Protein AF-X1S9X2-F1 (afdb_monomer)

Sequence (193 aa):
LSKYQNIPKDLYNYIENAFKKDAQEHLLPVIAIEKKRKIVLEKIDNLFKEASSITKLSPVDIIKALDFRSKDTSLGRIDAVFAELRTIIFLSNLNLYNIIPLQAEKDEKSADFIATGSSDQYVIEVFCRISQFPPQTVEELKKDLETNKILIKPLTYEDDLFRDYINISKTKKTQLDNTAKKYGCNKKIMVMV

Structure (mmCIF, N/CA/C/O backbone):
data_AF-X1S9X2-F1
#
_entry.id   AF-X1S9X2-F1
#
loop_
_atom_site.group_PDB
_atom_site.id
_atom_site.type_symbol
_atom_site.label_atom_id
_atom_site.label_alt_id
_atom_site.label_comp_id
_atom_site.label_asym_id
_atom_site.label_entity_id
_atom_site.label_seq_id
_atom_site.pdbx_PDB_ins_code
_atom_site.Cartn_x
_atom_site.Cartn_y
_atom_site.Cartn_z
_atom_site.occupancy
_atom_site.B_iso_or_equiv
_atom_site.auth_seq_id
_atom_site.auth_comp_id
_atom_site.auth_asym_id
_atom_site.auth_atom_id
_atom_site.pdbx_PDB_model_num
ATOM 1 N N . LEU A 1 1 ? 1.611 10.249 -22.814 1.00 56.22 1 LEU A N 1
ATOM 2 C CA . LEU A 1 1 ? 0.668 10.100 -21.679 1.00 56.22 1 LEU A CA 1
ATOM 3 C C . LEU A 1 1 ? -0.765 9.741 -22.099 1.00 56.22 1 LEU A C 1
ATOM 5 O O . LEU A 1 1 ? -1.469 9.208 -21.261 1.00 56.22 1 LEU A O 1
ATOM 9 N N . SER A 1 2 ? -1.207 9.926 -23.358 1.00 61.62 2 SER A N 1
ATOM 10 C CA . SER A 1 2 ? -2.609 9.635 -23.747 1.00 61.62 2 SER A CA 1
ATOM 11 C C . SER A 1 2 ? -3.064 8.177 -23.559 1.00 61.62 2 SER A C 1
ATOM 13 O O . SER A 1 2 ? -4.264 7.937 -23.453 1.00 61.62 2 SER A O 1
ATOM 15 N N . LYS A 1 3 ? -2.127 7.216 -23.498 1.00 81.44 3 LYS A N 1
ATOM 16 C CA . LYS A 1 3 ? -2.417 5.779 -23.365 1.00 81.44 3 LYS A CA 1
ATOM 17 C C . LYS A 1 3 ? -2.541 5.273 -21.913 1.00 81.44 3 LYS A C 1
ATOM 19 O O . LYS A 1 3 ? -3.231 4.287 -21.698 1.00 81.44 3 LYS A O 1
ATOM 24 N N . TYR A 1 4 ? -1.899 5.923 -20.940 1.00 88.25 4 TYR A N 1
ATOM 25 C CA . TYR A 1 4 ? -1.891 5.496 -19.530 1.00 88.25 4 TYR A CA 1
ATOM 26 C C . TYR A 1 4 ? -2.487 6.612 -18.673 1.00 88.25 4 TYR A C 1
ATOM 28 O O . TYR A 1 4 ? -1.766 7.447 -18.127 1.00 88.25 4 TYR A O 1
ATOM 36 N N . GLN A 1 5 ? -3.815 6.700 -18.689 1.00 91.75 5 GLN A N 1
ATOM 37 C CA . GLN A 1 5 ? -4.560 7.836 -18.141 1.00 91.75 5 GLN A CA 1
ATOM 38 C C . GLN A 1 5 ? -4.647 7.807 -16.614 1.00 91.75 5 GLN A C 1
ATOM 40 O O . GLN A 1 5 ? -4.850 8.852 -16.001 1.00 91.75 5 GLN A O 1
ATOM 45 N N . ASN A 1 6 ? -4.477 6.631 -16.008 1.00 95.62 6 ASN A N 1
ATOM 46 C CA . ASN A 1 6 ? -4.589 6.450 -14.569 1.00 95.62 6 ASN A CA 1
ATOM 47 C C . ASN A 1 6 ? -3.241 6.595 -13.864 1.00 95.62 6 ASN A C 1
ATOM 49 O O . ASN A 1 6 ? -3.220 6.727 -12.649 1.00 95.62 6 ASN A O 1
ATOM 53 N N . ILE A 1 7 ? -2.115 6.600 -14.584 1.00 94.38 7 ILE A N 1
ATOM 54 C CA . ILE A 1 7 ? -0.804 6.832 -13.968 1.00 94.38 7 ILE A CA 1
ATOM 55 C C . ILE A 1 7 ? -0.638 8.332 -13.693 1.00 94.38 7 ILE A C 1
ATOM 57 O O . ILE A 1 7 ? -0.597 9.123 -14.643 1.00 94.38 7 ILE A O 1
ATOM 61 N N . PRO A 1 8 ? -0.477 8.759 -12.428 1.00 94.06 8 PRO A N 1
ATOM 62 C CA . PRO A 1 8 ? -0.264 10.165 -12.122 1.00 94.06 8 PRO A CA 1
ATOM 63 C C . PRO A 1 8 ? 1.006 10.693 -12.784 1.00 94.06 8 PRO A C 1
ATOM 65 O O . PRO A 1 8 ? 2.060 10.052 -12.753 1.00 94.06 8 PRO A O 1
ATOM 68 N N . LYS A 1 9 ? 0.920 11.902 -13.349 1.00 90.81 9 LYS A N 1
ATOM 69 C CA . LYS A 1 9 ? 2.026 12.532 -14.084 1.00 90.81 9 LYS A CA 1
ATOM 70 C C . LYS A 1 9 ? 3.306 12.620 -13.249 1.00 90.81 9 LYS A C 1
ATOM 72 O O . LYS A 1 9 ? 4.387 12.400 -13.786 1.00 90.81 9 LYS A O 1
ATOM 77 N N . ASP A 1 10 ? 3.185 12.906 -11.956 1.00 89.88 10 ASP A N 1
ATOM 78 C CA . ASP A 1 10 ? 4.338 13.040 -11.063 1.00 89.88 10 ASP A CA 1
ATOM 79 C C . ASP A 1 10 ? 5.064 11.711 -10.849 1.00 89.88 10 ASP A C 1
ATOM 81 O O . ASP A 1 10 ? 6.292 11.677 -10.919 1.00 89.88 10 ASP A O 1
ATOM 85 N N . LEU A 1 11 ? 4.326 10.610 -10.676 1.00 89.94 11 LEU A N 1
ATOM 86 C CA . LEU A 1 11 ? 4.909 9.271 -10.586 1.00 89.94 11 LEU A CA 1
ATOM 87 C C . LEU A 1 11 ? 5.514 8.839 -11.926 1.00 89.94 11 LEU A C 1
ATOM 89 O O . LEU A 1 11 ? 6.620 8.308 -11.961 1.00 89.94 11 LEU A O 1
ATOM 93 N N . TYR A 1 12 ? 4.831 9.112 -13.040 1.00 89.31 12 TYR A N 1
ATOM 94 C CA . TYR A 1 12 ? 5.368 8.818 -14.368 1.00 89.31 12 TYR A CA 1
ATOM 95 C C . TYR A 1 12 ? 6.697 9.549 -14.600 1.00 89.31 12 TYR A C 1
ATOM 97 O O . TYR A 1 12 ? 7.700 8.933 -14.947 1.00 89.31 12 TYR A O 1
ATOM 105 N N . ASN A 1 13 ? 6.732 10.858 -14.336 1.00 87.56 13 ASN A N 1
ATOM 106 C CA . ASN A 1 13 ? 7.946 11.663 -14.444 1.00 87.56 13 ASN A CA 1
ATOM 107 C C . ASN A 1 13 ? 9.044 11.173 -13.499 1.00 87.56 13 ASN A C 1
ATOM 109 O O . ASN A 1 13 ? 10.219 11.230 -13.855 1.00 87.56 13 ASN A O 1
ATOM 113 N N . TYR A 1 14 ? 8.680 10.714 -12.302 1.00 85.75 14 TYR A N 1
ATOM 114 C CA . TYR A 1 14 ? 9.627 10.116 -11.375 1.00 85.75 14 TYR A CA 1
ATOM 115 C C . TYR A 1 14 ? 10.277 8.874 -11.978 1.00 85.75 14 TYR A C 1
ATOM 117 O O . TYR A 1 14 ? 11.497 8.829 -12.061 1.00 85.75 14 TYR A O 1
ATOM 125 N N . ILE A 1 15 ? 9.481 7.925 -12.478 1.00 82.06 15 ILE A N 1
ATOM 126 C CA . ILE A 1 15 ? 9.970 6.697 -13.119 1.00 82.06 15 ILE A CA 1
ATOM 127 C C . ILE A 1 15 ? 10.893 7.032 -14.302 1.00 82.06 15 ILE A C 1
ATOM 129 O O . ILE A 1 15 ? 11.984 6.478 -14.397 1.00 82.06 15 ILE A O 1
ATOM 133 N N . GLU A 1 16 ? 10.518 7.985 -15.165 1.00 79.50 16 GLU A N 1
ATOM 134 C CA . GLU A 1 16 ? 11.366 8.429 -16.288 1.00 79.50 16 GLU A CA 1
ATOM 135 C C . GLU A 1 16 ? 12.698 9.038 -15.830 1.00 79.50 16 GLU A C 1
ATOM 137 O O . GLU A 1 16 ? 13.735 8.843 -16.464 1.00 79.50 16 GLU A O 1
ATOM 142 N N . ASN A 1 17 ? 12.674 9.820 -14.749 1.00 77.06 17 ASN A N 1
ATOM 143 C CA . ASN A 1 17 ? 13.852 10.520 -14.248 1.00 77.06 17 ASN A CA 1
ATOM 144 C C . ASN A 1 17 ? 14.731 9.641 -13.359 1.00 77.06 17 ASN A C 1
ATOM 146 O O . ASN A 1 17 ? 15.930 9.895 -13.277 1.00 77.06 17 ASN A O 1
ATOM 150 N N . ALA A 1 18 ? 14.171 8.623 -12.713 1.00 69.31 18 ALA A N 1
ATOM 151 C CA . ALA A 1 18 ? 14.906 7.700 -11.863 1.00 69.31 18 ALA A CA 1
ATOM 152 C C . ALA A 1 18 ? 15.958 6.919 -12.673 1.00 69.31 18 ALA A C 1
ATOM 154 O O . ALA A 1 18 ? 17.074 6.731 -12.197 1.00 69.31 18 ALA A O 1
ATOM 155 N N . PHE A 1 19 ? 15.681 6.634 -13.954 1.00 64.50 19 PHE A N 1
ATOM 156 C CA . PHE A 1 19 ? 16.675 6.125 -14.913 1.00 64.50 19 PHE A CA 1
ATOM 157 C C . PHE A 1 19 ? 17.896 7.024 -15.103 1.00 64.50 19 PHE A C 1
ATOM 159 O O . PHE A 1 19 ? 18.978 6.537 -15.410 1.00 64.50 19 PHE A O 1
ATOM 166 N N . LYS A 1 20 ? 17.729 8.340 -14.958 1.00 63.47 20 LYS A N 1
ATOM 167 C CA . LYS A 1 20 ? 18.797 9.327 -15.176 1.00 63.47 20 LYS A CA 1
ATOM 168 C C . LYS A 1 20 ? 19.606 9.613 -13.912 1.00 63.47 20 LYS A C 1
ATOM 170 O O . LYS A 1 20 ? 20.600 10.324 -13.992 1.00 63.47 20 LYS A O 1
ATOM 175 N N . LYS A 1 21 ? 19.149 9.127 -12.755 1.00 61.44 21 LYS A N 1
ATOM 176 C CA . LYS A 1 21 ? 19.677 9.477 -11.429 1.00 61.44 21 LYS A CA 1
ATOM 177 C C . LYS A 1 21 ? 20.368 8.318 -10.706 1.00 61.44 21 LYS A C 1
ATOM 179 O O . LYS A 1 21 ? 20.698 8.488 -9.541 1.00 61.44 21 LYS A O 1
ATOM 184 N N . ASP A 1 22 ? 20.561 7.179 -11.373 1.00 57.94 22 ASP A N 1
ATOM 185 C CA . ASP A 1 22 ? 21.141 5.963 -10.777 1.00 57.94 22 ASP A CA 1
ATOM 186 C C . ASP A 1 22 ? 20.416 5.521 -9.487 1.00 57.94 22 ASP A C 1
ATOM 188 O O . ASP A 1 22 ? 21.016 5.114 -8.494 1.00 57.94 22 ASP A O 1
ATOM 192 N N . ALA A 1 23 ? 19.086 5.669 -9.473 1.00 63.12 23 ALA A N 1
ATOM 193 C CA . ALA A 1 23 ? 18.271 5.269 -8.334 1.00 63.12 23 ALA A CA 1
ATOM 194 C C . ALA A 1 23 ? 18.285 3.737 -8.178 1.00 63.12 23 ALA A C 1
ATOM 196 O O . ALA A 1 23 ? 18.063 3.006 -9.143 1.00 63.12 23 ALA A O 1
ATOM 197 N N . GLN A 1 24 ? 18.489 3.248 -6.953 1.00 64.31 24 GLN A N 1
ATOM 198 C CA . GLN A 1 24 ? 18.575 1.815 -6.630 1.00 64.31 24 GLN A CA 1
ATOM 199 C C . GLN A 1 24 ? 17.192 1.155 -6.451 1.00 64.31 24 GLN A C 1
ATOM 201 O O . GLN A 1 24 ? 16.954 0.406 -5.510 1.00 64.31 24 GLN A O 1
ATOM 206 N N . GLU A 1 25 ? 16.246 1.446 -7.340 1.00 69.88 25 GLU A N 1
ATOM 207 C CA . GLU A 1 25 ? 14.894 0.872 -7.295 1.00 69.88 25 GLU A CA 1
ATOM 208 C C . GLU A 1 25 ? 14.846 -0.446 -8.083 1.00 69.88 25 GLU A C 1
ATOM 210 O O . GLU A 1 25 ? 15.226 -0.495 -9.260 1.00 69.88 25 GLU A O 1
ATOM 215 N N . HIS A 1 26 ? 14.313 -1.515 -7.487 1.00 68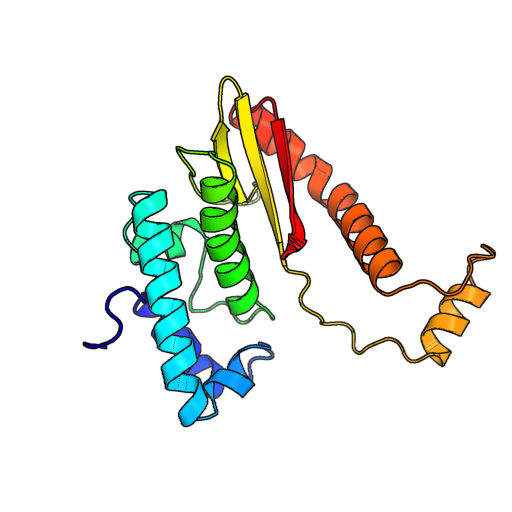.31 26 HIS A N 1
ATOM 216 C CA . HIS A 1 26 ? 14.322 -2.853 -8.098 1.00 68.31 26 HIS A CA 1
ATOM 217 C C . HIS A 1 26 ? 13.493 -2.943 -9.380 1.00 68.31 26 HIS A C 1
ATOM 219 O O . HIS A 1 26 ? 13.770 -3.765 -10.259 1.00 68.31 26 HIS A O 1
ATOM 225 N N . LEU A 1 27 ? 12.474 -2.095 -9.508 1.00 70.31 27 LEU A N 1
ATOM 226 C CA . LEU A 1 27 ? 11.602 -2.094 -10.673 1.00 70.31 27 LEU A CA 1
ATOM 227 C C . LEU A 1 27 ? 12.220 -1.380 -11.887 1.00 70.31 27 LEU A C 1
ATOM 229 O O . LEU A 1 27 ? 11.827 -1.660 -13.025 1.00 70.31 27 LEU A O 1
ATOM 233 N N . LEU A 1 28 ? 13.201 -0.490 -11.686 1.00 72.38 28 LEU A N 1
ATOM 234 C CA . LEU A 1 28 ? 13.778 0.296 -12.781 1.00 72.38 28 LEU A CA 1
ATOM 235 C C . LEU A 1 28 ? 14.444 -0.579 -13.849 1.00 72.38 28 LEU A C 1
ATOM 237 O O . LEU A 1 28 ? 14.072 -0.421 -15.013 1.00 72.38 28 LEU A O 1
ATOM 241 N N . PRO A 1 29 ? 15.311 -1.562 -13.531 1.00 70.81 29 PRO A N 1
ATOM 242 C CA . PRO A 1 29 ? 15.897 -2.439 -14.548 1.00 70.81 29 PRO A CA 1
ATOM 243 C C . PRO A 1 29 ? 14.857 -3.143 -15.434 1.00 70.81 29 PRO A C 1
ATOM 245 O O . PRO A 1 29 ? 15.080 -3.347 -16.626 1.00 70.81 29 PRO A O 1
ATOM 248 N N . VAL A 1 30 ? 13.690 -3.487 -14.879 1.00 72.12 30 VAL A N 1
ATOM 249 C CA . VAL A 1 30 ? 12.602 -4.135 -15.627 1.00 72.12 30 VAL A CA 1
ATOM 250 C C . VAL A 1 30 ? 11.893 -3.140 -16.546 1.00 72.12 30 VAL A C 1
ATOM 252 O O . VAL A 1 30 ? 11.613 -3.469 -17.700 1.00 72.12 30 VAL A O 1
ATOM 255 N N . ILE A 1 31 ? 11.630 -1.924 -16.060 1.00 72.94 31 ILE A N 1
ATOM 256 C CA . ILE A 1 31 ? 11.015 -0.840 -16.839 1.00 72.94 31 ILE A CA 1
ATOM 257 C C . ILE A 1 31 ? 11.973 -0.323 -17.932 1.00 72.94 31 ILE A C 1
ATOM 259 O O . ILE A 1 31 ? 11.502 0.139 -18.971 1.00 72.94 31 ILE A O 1
ATOM 263 N N . ALA A 1 32 ? 13.295 -0.449 -17.753 1.00 72.25 32 ALA A N 1
ATOM 264 C CA . ALA A 1 32 ? 14.304 -0.060 -18.745 1.00 72.25 32 ALA A CA 1
ATOM 265 C C . ALA A 1 32 ? 14.171 -0.850 -20.056 1.00 72.25 32 ALA A C 1
ATOM 267 O O . ALA A 1 32 ? 14.457 -0.344 -21.140 1.00 72.25 32 ALA A O 1
ATOM 268 N N . ILE A 1 33 ? 13.740 -2.111 -19.960 1.00 77.19 33 ILE A N 1
ATOM 269 C CA . ILE A 1 33 ? 13.632 -3.021 -21.099 1.00 77.19 33 ILE A CA 1
ATOM 270 C C . ILE A 1 33 ? 12.365 -2.675 -21.885 1.00 77.19 33 ILE A C 1
ATOM 272 O O . ILE A 1 33 ? 11.258 -2.972 -21.440 1.00 77.19 33 ILE A O 1
ATOM 276 N N . GLU A 1 34 ? 12.511 -2.116 -23.089 1.00 73.69 34 GLU A N 1
ATOM 277 C CA . GLU A 1 34 ? 11.409 -1.566 -23.902 1.00 73.69 34 GLU A CA 1
ATOM 278 C C . GLU A 1 34 ? 10.193 -2.505 -24.036 1.00 73.69 34 GLU A C 1
ATOM 280 O O . GLU A 1 34 ? 9.054 -2.100 -23.794 1.00 73.69 34 GLU A O 1
ATOM 285 N N . LYS A 1 35 ? 10.421 -3.793 -24.335 1.00 77.88 35 LYS A N 1
ATOM 286 C CA . LYS A 1 35 ? 9.341 -4.793 -24.439 1.00 77.88 35 LYS A CA 1
ATOM 287 C C . LYS A 1 35 ? 8.588 -5.001 -23.119 1.00 77.88 35 LYS A C 1
ATOM 289 O O . LYS A 1 35 ? 7.374 -5.191 -23.132 1.00 77.88 35 LYS A O 1
ATOM 294 N N . LYS A 1 36 ? 9.292 -4.966 -21.983 1.00 81.94 36 LYS A N 1
ATOM 295 C CA . LYS A 1 36 ? 8.700 -5.134 -20.646 1.00 81.94 36 LYS A CA 1
ATOM 296 C C . LYS A 1 36 ? 8.057 -3.842 -20.152 1.00 81.94 36 LYS A C 1
ATOM 298 O O . LYS A 1 36 ? 7.025 -3.901 -19.492 1.00 81.94 36 LYS A O 1
ATOM 303 N N . ARG A 1 37 ? 8.593 -2.684 -20.544 1.00 84.81 37 ARG A N 1
ATOM 304 C CA . ARG A 1 37 ? 8.091 -1.354 -20.186 1.00 84.81 37 ARG A CA 1
ATOM 305 C C . ARG A 1 37 ? 6.610 -1.190 -20.485 1.00 84.81 37 ARG A C 1
ATOM 307 O O . ARG A 1 37 ? 5.864 -0.753 -19.618 1.00 84.81 37 ARG A O 1
ATOM 314 N N . LYS A 1 38 ? 6.171 -1.575 -21.688 1.00 85.62 38 LYS A N 1
ATOM 315 C CA . LYS A 1 38 ? 4.753 -1.506 -22.073 1.00 85.62 38 LYS A CA 1
ATOM 316 C C . LYS A 1 38 ? 3.875 -2.312 -21.111 1.00 85.62 38 LYS A C 1
ATOM 318 O O . LYS A 1 38 ? 2.892 -1.782 -20.612 1.00 85.62 38 LYS A O 1
ATOM 323 N N . ILE A 1 39 ? 4.260 -3.557 -20.831 1.00 87.06 39 ILE A N 1
ATOM 324 C CA . ILE A 1 39 ? 3.512 -4.461 -19.947 1.00 87.06 39 ILE A CA 1
ATOM 325 C C . ILE A 1 39 ? 3.466 -3.898 -18.523 1.00 87.06 39 ILE A C 1
ATOM 327 O O . ILE A 1 39 ? 2.405 -3.867 -17.908 1.00 87.06 39 ILE A O 1
ATOM 331 N N . VAL A 1 40 ? 4.601 -3.423 -18.005 1.00 86.62 40 VAL A N 1
ATOM 332 C CA . VAL A 1 40 ? 4.683 -2.860 -16.653 1.00 86.62 40 VAL A CA 1
ATOM 333 C C . VAL A 1 40 ? 3.826 -1.601 -16.531 1.00 86.62 40 VAL A C 1
ATOM 335 O O . VAL A 1 40 ? 3.042 -1.502 -15.595 1.00 86.62 40 VAL A O 1
ATOM 338 N N . LEU A 1 41 ? 3.893 -0.678 -17.494 1.00 88.75 41 LEU A N 1
ATOM 339 C CA . LEU A 1 41 ? 3.058 0.527 -17.482 1.00 88.75 41 LEU A CA 1
ATOM 340 C C . LEU A 1 41 ? 1.563 0.196 -17.600 1.00 88.75 41 LEU A C 1
ATOM 342 O O . LEU A 1 41 ? 0.761 0.793 -16.894 1.00 88.75 41 LEU A O 1
ATOM 346 N N . GLU A 1 42 ? 1.176 -0.789 -18.416 1.00 90.88 42 GLU A N 1
ATOM 347 C CA . GLU A 1 42 ? -0.216 -1.269 -18.475 1.00 90.88 42 GLU A CA 1
ATOM 348 C C . GLU A 1 42 ? -0.673 -1.869 -17.132 1.00 90.88 42 GLU A C 1
ATOM 350 O O . GLU A 1 42 ? -1.816 -1.675 -16.719 1.00 90.88 42 GLU A O 1
ATOM 355 N N . LYS A 1 43 ? 0.206 -2.575 -16.412 1.00 91.44 43 LYS A N 1
ATOM 356 C CA . LYS A 1 43 ? -0.099 -3.107 -15.075 1.00 91.44 43 LYS A CA 1
ATOM 357 C C . LYS A 1 43 ? -0.203 -2.006 -14.021 1.00 91.44 43 LYS A C 1
ATOM 359 O O . LYS A 1 43 ? -1.126 -2.058 -13.217 1.00 91.44 43 LYS A O 1
ATOM 364 N N . ILE A 1 44 ? 0.678 -1.007 -14.054 1.00 92.31 44 ILE A N 1
ATOM 365 C CA . ILE A 1 44 ? 0.618 0.154 -13.153 1.00 92.31 44 ILE A CA 1
ATOM 366 C C . ILE A 1 44 ? -0.671 0.949 -13.395 1.00 92.31 44 ILE A C 1
ATOM 368 O O . ILE A 1 44 ? -1.356 1.299 -12.440 1.00 92.31 44 ILE A O 1
ATOM 372 N N . ASP A 1 45 ? -1.037 1.195 -14.656 1.00 94.56 45 ASP A N 1
ATOM 373 C CA . ASP A 1 45 ? -2.276 1.904 -14.999 1.00 94.56 45 ASP A CA 1
ATOM 374 C C . ASP A 1 45 ? -3.516 1.183 -14.447 1.00 94.56 45 ASP A C 1
ATOM 376 O O . ASP A 1 45 ? -4.359 1.803 -13.799 1.00 94.56 45 ASP A O 1
ATOM 380 N N . ASN A 1 46 ? -3.585 -0.142 -14.619 1.00 94.94 46 ASN A N 1
ATOM 381 C CA . ASN A 1 46 ? -4.669 -0.951 -14.062 1.00 94.94 46 ASN A CA 1
ATOM 382 C C . ASN A 1 46 ? -4.693 -0.927 -12.527 1.00 94.94 46 ASN A C 1
ATOM 384 O O . ASN A 1 46 ? -5.773 -0.834 -11.950 1.00 94.94 46 ASN A O 1
ATOM 388 N N . LEU A 1 47 ? -3.525 -0.957 -11.877 1.00 95.19 47 LEU A N 1
ATOM 389 C CA . LEU A 1 47 ? -3.415 -0.887 -10.419 1.00 95.19 47 LEU A CA 1
ATOM 390 C C . LEU A 1 47 ? -4.018 0.419 -9.879 1.00 95.19 47 LEU A C 1
ATOM 392 O O . LEU A 1 47 ? -4.811 0.396 -8.941 1.00 95.19 47 LEU A O 1
ATOM 396 N N . PHE A 1 48 ? -3.705 1.552 -10.516 1.00 96.81 48 PHE A N 1
ATOM 397 C CA . PHE A 1 48 ? -4.302 2.842 -10.165 1.00 96.81 48 PHE A CA 1
ATOM 398 C C . PHE A 1 48 ? -5.798 2.889 -10.440 1.00 96.81 48 PHE A C 1
ATOM 400 O O . PHE A 1 48 ? -6.554 3.374 -9.603 1.00 96.81 48 PHE A O 1
ATOM 407 N N . LYS A 1 49 ? -6.240 2.368 -11.588 1.00 97.00 49 LYS A N 1
ATOM 408 C CA . LYS A 1 49 ? -7.664 2.306 -11.931 1.00 97.00 49 LYS A CA 1
ATOM 409 C C . LYS A 1 49 ? -8.464 1.548 -10.868 1.00 97.00 49 LYS A C 1
ATOM 411 O O . LYS A 1 49 ? -9.533 2.000 -10.458 1.00 97.00 49 LYS A O 1
ATOM 416 N N . GLU A 1 50 ? -7.950 0.406 -10.426 1.00 97.38 50 GLU A N 1
ATOM 417 C CA . GLU A 1 50 ? -8.594 -0.435 -9.421 1.00 97.38 50 GLU A CA 1
ATOM 418 C C . GLU A 1 50 ? -8.586 0.230 -8.041 1.00 97.38 50 GLU A C 1
ATOM 420 O O . GLU A 1 50 ? -9.645 0.381 -7.429 1.00 97.38 50 GLU A O 1
ATOM 425 N N . ALA A 1 51 ? -7.434 0.743 -7.598 1.00 97.31 51 ALA A N 1
ATOM 426 C CA . ALA A 1 51 ? -7.323 1.471 -6.336 1.00 97.31 51 ALA A CA 1
ATOM 427 C C . ALA A 1 51 ? -8.237 2.710 -6.294 1.00 97.31 51 ALA A C 1
ATOM 429 O O . ALA A 1 51 ? -8.901 2.949 -5.284 1.00 97.31 51 ALA A O 1
ATOM 430 N N . SER A 1 52 ? -8.350 3.462 -7.395 1.00 97.38 52 SER A N 1
ATOM 431 C CA . SER A 1 52 ? -9.296 4.579 -7.533 1.00 97.38 52 SER A CA 1
ATOM 432 C C . SER A 1 52 ? -10.748 4.139 -7.433 1.00 97.38 52 SER A C 1
ATOM 434 O O . SER A 1 52 ? -11.545 4.793 -6.762 1.00 97.38 52 SER A O 1
ATOM 436 N N . SER A 1 53 ? -11.107 3.013 -8.048 1.00 97.12 53 SER A N 1
ATOM 437 C CA . SER A 1 53 ? -12.458 2.460 -7.925 1.00 97.12 53 SER A CA 1
ATOM 438 C C . SER A 1 53 ? -12.801 2.087 -6.478 1.00 97.12 53 SER A C 1
ATOM 440 O O . SER A 1 53 ? -13.927 2.331 -6.038 1.00 97.12 53 SER A O 1
ATOM 442 N N . ILE A 1 54 ? -11.841 1.534 -5.732 1.00 97.38 54 ILE A N 1
ATOM 443 C CA . ILE A 1 54 ? -12.016 1.088 -4.342 1.00 97.38 54 ILE A CA 1
ATOM 444 C C . ILE A 1 54 ? -12.101 2.281 -3.381 1.00 97.38 54 ILE A C 1
ATOM 446 O O . ILE A 1 54 ? -13.055 2.398 -2.617 1.00 97.38 54 ILE A O 1
ATOM 450 N N . THR A 1 55 ? -11.126 3.187 -3.447 1.00 96.31 55 THR A N 1
ATOM 451 C CA . THR A 1 55 ? -10.990 4.332 -2.523 1.00 96.31 55 THR A CA 1
ATOM 452 C C . THR A 1 55 ? -11.882 5.519 -2.873 1.00 96.31 55 THR A C 1
ATOM 454 O O . THR A 1 55 ? -12.048 6.421 -2.059 1.00 96.31 55 THR A O 1
ATOM 457 N N . LYS A 1 56 ? -12.439 5.548 -4.093 1.00 96.06 56 LYS A N 1
ATOM 458 C CA . LYS A 1 56 ? -13.150 6.701 -4.679 1.00 96.06 56 LYS A CA 1
ATOM 459 C C . LYS A 1 56 ? -12.289 7.961 -4.825 1.00 96.06 56 LYS A C 1
ATOM 461 O O . LYS A 1 56 ? -12.822 9.038 -5.082 1.00 96.06 56 LYS A O 1
ATOM 466 N N . LEU A 1 57 ? -10.969 7.830 -4.714 1.00 96.38 57 LEU A N 1
ATOM 467 C CA . LEU A 1 57 ? -10.012 8.908 -4.939 1.00 96.38 57 LEU A CA 1
ATOM 468 C C . LEU A 1 57 ? -9.538 8.916 -6.394 1.00 96.38 57 LEU A C 1
ATOM 470 O O . LEU A 1 57 ? -9.406 7.867 -7.032 1.00 96.38 57 LEU A O 1
ATOM 474 N N . SER A 1 58 ? -9.222 10.101 -6.921 1.00 96.62 58 SER A N 1
ATOM 475 C CA . SER A 1 58 ? -8.520 10.191 -8.203 1.00 96.62 58 SER A CA 1
ATOM 476 C C . SER A 1 58 ? -7.103 9.611 -8.068 1.00 96.62 58 SER A C 1
ATOM 478 O O . SER A 1 58 ? -6.531 9.666 -6.977 1.00 96.62 58 SER A O 1
ATOM 480 N N . PRO A 1 59 ? -6.472 9.109 -9.144 1.00 96.06 59 PRO A N 1
ATOM 481 C CA . PRO A 1 59 ? -5.107 8.591 -9.049 1.00 96.06 59 PRO A CA 1
ATOM 482 C C . PRO A 1 59 ? -4.095 9.605 -8.494 1.00 96.06 59 PRO A C 1
ATOM 484 O O . PRO A 1 59 ? -3.159 9.239 -7.786 1.00 96.06 59 PRO A O 1
ATOM 487 N N . VAL A 1 60 ? -4.296 10.893 -8.795 1.00 94.56 60 VAL A N 1
ATOM 488 C CA . VAL A 1 60 ? -3.469 11.994 -8.279 1.00 94.56 60 VAL A CA 1
ATOM 489 C C . VAL A 1 60 ? -3.653 12.163 -6.773 1.00 94.56 60 VAL A C 1
ATOM 491 O O . VAL A 1 60 ? -2.679 12.398 -6.063 1.00 94.56 60 VAL A O 1
ATOM 494 N N . ASP A 1 61 ? -4.879 12.039 -6.276 1.00 94.38 61 ASP A N 1
ATOM 495 C CA . ASP A 1 61 ? -5.150 12.173 -4.846 1.00 94.38 61 ASP A CA 1
ATOM 496 C C . ASP A 1 61 ? -4.685 10.942 -4.070 1.00 94.38 61 ASP A C 1
ATOM 498 O O . ASP A 1 61 ? -4.209 11.095 -2.950 1.00 94.38 61 ASP A O 1
ATOM 502 N N . ILE A 1 62 ? -4.699 9.753 -4.686 1.00 94.94 62 ILE A N 1
ATOM 503 C CA . ILE A 1 62 ? -4.103 8.547 -4.097 1.00 94.94 62 ILE A CA 1
ATOM 504 C C . ILE A 1 62 ? -2.614 8.759 -3.836 1.00 94.94 62 ILE A C 1
ATOM 506 O O . ILE A 1 62 ? -2.188 8.629 -2.697 1.00 94.94 62 ILE A O 1
ATOM 510 N N . ILE A 1 63 ? -1.810 9.134 -4.841 1.00 93.00 63 ILE A N 1
ATOM 511 C CA . ILE A 1 63 ? -0.359 9.284 -4.609 1.00 93.00 63 ILE A CA 1
ATOM 512 C C . ILE A 1 63 ? -0.036 10.365 -3.577 1.00 93.00 63 ILE A C 1
ATOM 514 O O . ILE A 1 63 ? 0.932 10.226 -2.836 1.00 93.00 63 ILE A O 1
ATOM 518 N N . LYS A 1 64 ? -0.850 11.425 -3.495 1.00 90.94 64 LYS A N 1
ATOM 519 C CA . LYS A 1 64 ? -0.709 12.429 -2.440 1.00 90.94 64 LYS A CA 1
ATOM 520 C C . LYS A 1 64 ? -1.017 11.817 -1.082 1.00 90.94 64 LYS A C 1
ATOM 522 O O . LYS A 1 64 ? -0.247 12.022 -0.153 1.00 90.94 64 LYS A O 1
ATOM 527 N N . ALA A 1 65 ? -2.115 11.073 -0.963 1.00 91.31 65 ALA A N 1
ATOM 528 C CA . ALA A 1 65 ? -2.525 10.425 0.279 1.00 91.31 65 ALA A CA 1
ATOM 529 C C . ALA A 1 65 ? -1.482 9.406 0.779 1.00 91.31 65 ALA A C 1
ATOM 531 O O . ALA A 1 65 ? -1.284 9.298 1.979 1.00 91.31 65 ALA A O 1
ATOM 532 N N . LEU A 1 66 ? -0.746 8.766 -0.136 1.00 90.44 66 LEU A N 1
ATOM 533 C CA . LEU A 1 66 ? 0.398 7.878 0.134 1.00 90.44 66 LEU A CA 1
ATOM 534 C C . LEU A 1 66 ? 1.728 8.619 0.432 1.00 90.44 66 LEU A C 1
ATOM 536 O O . LEU A 1 66 ? 2.814 8.039 0.396 1.00 90.44 66 LEU A O 1
ATOM 540 N N . ASP A 1 67 ? 1.672 9.937 0.655 1.00 86.50 67 ASP A N 1
ATOM 541 C CA . ASP A 1 67 ? 2.815 10.839 0.885 1.00 86.50 67 ASP A CA 1
ATOM 542 C C . ASP A 1 67 ? 3.913 10.744 -0.197 1.00 86.50 67 ASP A C 1
ATOM 544 O O . ASP A 1 67 ? 5.109 10.915 0.064 1.00 86.50 67 ASP A O 1
ATOM 548 N N . PHE A 1 68 ? 3.562 10.408 -1.445 1.00 88.31 68 PHE A N 1
ATOM 549 C CA . PHE A 1 68 ? 4.547 10.299 -2.522 1.00 88.31 68 PHE A CA 1
ATOM 550 C C . PHE A 1 68 ? 5.125 11.672 -2.871 1.00 88.31 68 PHE A C 1
ATOM 552 O O . PHE A 1 68 ? 4.415 12.593 -3.279 1.00 88.31 68 PHE A O 1
ATOM 559 N N . ARG A 1 69 ? 6.452 11.796 -2.772 1.00 84.94 69 ARG A N 1
ATOM 560 C CA . ARG A 1 69 ? 7.185 13.028 -3.072 1.00 84.94 69 ARG A CA 1
ATOM 561 C C . ARG A 1 69 ? 8.121 12.779 -4.242 1.00 84.94 69 ARG A C 1
ATOM 563 O O . ARG A 1 69 ? 9.102 12.060 -4.123 1.00 84.94 69 ARG A O 1
ATOM 570 N N . SER A 1 70 ? 7.882 13.457 -5.360 1.00 81.00 70 SER A N 1
ATOM 571 C CA . SER A 1 70 ? 8.673 13.304 -6.595 1.00 81.00 70 SER A CA 1
ATOM 572 C C . SER A 1 70 ? 10.151 13.717 -6.474 1.00 81.00 70 SER A C 1
ATOM 574 O O . SER A 1 70 ? 10.946 13.465 -7.381 1.00 81.00 70 SER A O 1
ATOM 576 N N . LYS A 1 71 ? 10.530 14.372 -5.372 1.00 79.56 71 LYS A N 1
ATOM 577 C CA . LYS A 1 71 ? 11.919 14.736 -5.050 1.00 79.56 71 LYS A CA 1
ATOM 578 C C . LYS A 1 71 ? 12.604 13.735 -4.117 1.00 79.56 71 LYS A C 1
ATOM 580 O O . LYS A 1 71 ? 13.799 13.884 -3.883 1.00 79.56 71 LYS A O 1
ATOM 585 N N . ASP A 1 72 ? 11.868 12.767 -3.579 1.00 76.25 72 ASP A N 1
ATOM 586 C CA . ASP A 1 72 ? 12.411 11.752 -2.687 1.00 76.25 72 ASP A CA 1
ATOM 587 C C . ASP A 1 72 ? 13.312 10.790 -3.468 1.00 76.25 72 ASP A C 1
ATOM 589 O O . ASP A 1 72 ? 12.934 10.267 -4.513 1.00 76.25 72 ASP A O 1
ATOM 593 N N . THR A 1 73 ? 14.531 10.604 -2.984 1.00 69.88 73 THR A N 1
ATOM 594 C CA . THR A 1 73 ? 15.543 9.733 -3.603 1.00 69.88 73 THR A CA 1
ATOM 595 C C . THR A 1 73 ? 15.886 8.544 -2.712 1.00 69.88 73 THR A C 1
ATOM 597 O O . THR A 1 73 ? 16.843 7.829 -2.996 1.00 69.88 73 THR A O 1
ATOM 600 N N . SER A 1 74 ? 15.124 8.343 -1.631 1.00 71.19 74 SER A N 1
ATOM 601 C CA . SER A 1 74 ? 15.246 7.166 -0.783 1.00 71.19 74 SER A CA 1
ATOM 602 C C . SER A 1 74 ? 15.011 5.892 -1.588 1.00 71.19 74 SER A C 1
ATOM 604 O O . SER A 1 74 ? 14.188 5.851 -2.502 1.00 71.19 74 SER A O 1
ATOM 606 N N . LEU A 1 75 ? 15.779 4.859 -1.249 1.00 70.44 75 LEU A N 1
ATOM 607 C CA . LEU A 1 75 ? 15.700 3.571 -1.914 1.00 70.44 75 LEU A CA 1
ATOM 608 C C . LEU A 1 75 ? 14.344 2.926 -1.631 1.00 70.44 75 LEU A C 1
ATOM 610 O O . LEU A 1 75 ? 13.957 2.775 -0.470 1.00 70.44 75 LEU A O 1
ATOM 614 N N . GLY A 1 76 ? 13.676 2.473 -2.688 1.00 76.00 76 GLY A N 1
ATOM 615 C CA . GLY A 1 76 ? 1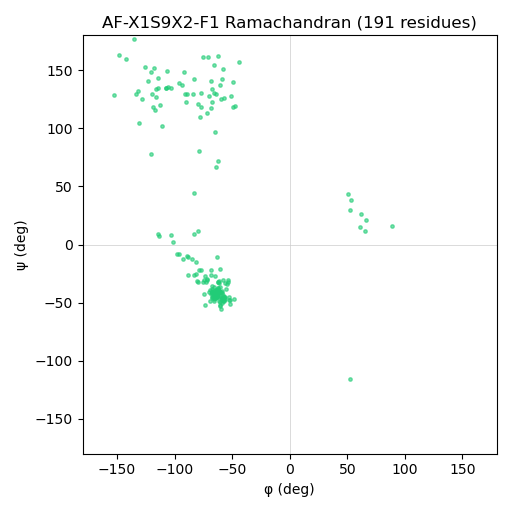2.470 1.669 -2.571 1.00 76.00 76 GLY A CA 1
ATOM 616 C C . GLY A 1 76 ? 11.187 2.480 -2.507 1.00 76.00 76 GLY A C 1
ATOM 617 O O . GLY A 1 76 ? 10.149 1.958 -2.094 1.00 76.00 76 GLY A O 1
ATOM 618 N N . ARG A 1 77 ? 11.224 3.763 -2.883 1.00 80.12 77 ARG A N 1
ATOM 619 C CA . ARG A 1 77 ? 10.039 4.621 -2.823 1.00 80.12 77 ARG A CA 1
ATOM 620 C C . ARG A 1 77 ? 8.983 4.171 -3.827 1.00 80.12 77 ARG A C 1
ATOM 622 O O . ARG A 1 77 ? 7.793 4.238 -3.522 1.00 80.12 77 ARG A O 1
ATOM 629 N N . ILE A 1 78 ? 9.400 3.691 -5.001 1.00 82.19 78 ILE A N 1
ATOM 630 C CA . ILE A 1 78 ? 8.481 3.140 -6.006 1.00 82.19 78 ILE A CA 1
ATOM 631 C C . ILE A 1 78 ? 7.867 1.840 -5.484 1.00 82.19 78 ILE A C 1
ATOM 633 O O . ILE A 1 78 ? 6.654 1.640 -5.588 1.00 82.19 78 ILE A O 1
ATOM 637 N N . ASP A 1 79 ? 8.697 0.976 -4.902 1.00 82.25 79 ASP A N 1
ATOM 638 C CA . ASP A 1 79 ? 8.259 -0.304 -4.352 1.00 82.25 79 ASP A CA 1
ATOM 639 C C . ASP A 1 79 ? 7.253 -0.109 -3.206 1.00 82.25 79 ASP A C 1
ATOM 641 O O . ASP A 1 79 ? 6.211 -0.767 -3.200 1.00 82.25 79 ASP A O 1
ATOM 645 N N . ALA A 1 80 ? 7.489 0.860 -2.314 1.00 86.12 80 ALA A N 1
ATOM 646 C CA . ALA A 1 80 ? 6.572 1.224 -1.233 1.00 86.12 80 ALA A CA 1
ATOM 647 C C . ALA A 1 80 ? 5.200 1.690 -1.753 1.00 86.12 80 ALA A C 1
ATOM 649 O O . ALA A 1 80 ? 4.178 1.131 -1.356 1.00 86.12 80 ALA A O 1
ATOM 650 N N . VAL A 1 81 ? 5.165 2.620 -2.718 1.00 89.94 81 VAL A N 1
ATOM 651 C CA . V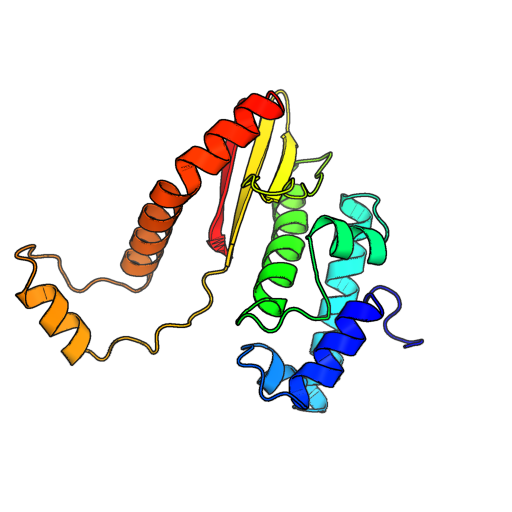AL A 1 81 ? 3.900 3.079 -3.329 1.00 89.94 81 VAL A CA 1
ATOM 652 C C . VAL A 1 81 ? 3.140 1.910 -3.958 1.00 89.94 81 VAL A C 1
ATOM 654 O O . VAL A 1 81 ? 1.919 1.802 -3.835 1.00 89.94 81 VAL A O 1
ATOM 657 N N . PHE A 1 82 ? 3.837 1.000 -4.641 1.00 89.81 82 PHE A N 1
ATOM 658 C CA . PHE A 1 82 ? 3.182 -0.163 -5.236 1.00 89.81 82 PHE A CA 1
ATOM 659 C C . PHE A 1 82 ? 2.763 -1.218 -4.219 1.00 89.81 82 PHE A C 1
ATOM 661 O O . PHE A 1 82 ? 1.816 -1.954 -4.506 1.00 89.81 82 PHE A O 1
ATOM 668 N N . ALA A 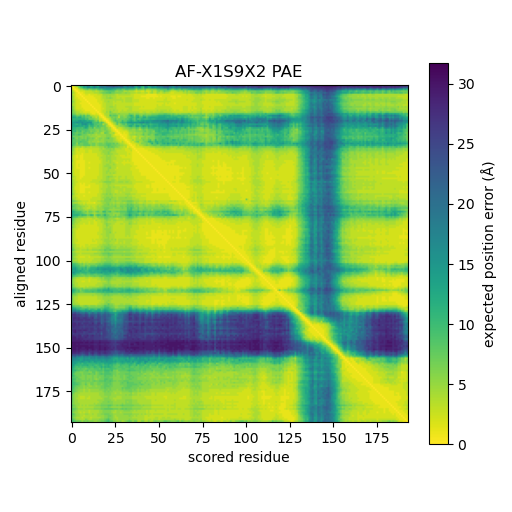1 83 ? 3.438 -1.326 -3.078 1.00 90.81 83 ALA A N 1
ATOM 669 C CA . ALA A 1 83 ? 3.004 -2.172 -1.976 1.00 90.81 83 ALA A CA 1
ATOM 670 C C . ALA A 1 83 ? 1.690 -1.651 -1.387 1.00 90.81 83 ALA A C 1
ATOM 672 O O . ALA A 1 83 ? 0.718 -2.395 -1.300 1.00 90.81 83 ALA A O 1
ATOM 673 N N . GLU A 1 84 ? 1.618 -0.356 -1.099 1.00 94.62 84 GLU A N 1
ATOM 674 C CA . GLU A 1 84 ? 0.422 0.324 -0.599 1.00 94.62 84 GLU A CA 1
ATOM 675 C C . GLU A 1 84 ? -0.773 0.193 -1.558 1.00 94.62 84 GLU A C 1
ATOM 677 O O . GLU A 1 84 ? -1.867 -0.196 -1.145 1.00 94.62 84 GLU A O 1
ATOM 682 N N . LEU A 1 85 ? -0.570 0.414 -2.863 1.00 94.94 85 LEU A N 1
ATOM 683 C CA . LEU A 1 85 ? -1.622 0.229 -3.871 1.00 94.94 85 LEU A CA 1
ATOM 684 C C . LEU A 1 85 ? -2.124 -1.219 -3.953 1.00 94.94 85 LEU A C 1
ATOM 686 O O . LEU A 1 85 ? -3.327 -1.455 -4.072 1.00 94.94 85 LEU A O 1
ATOM 690 N N . ARG A 1 86 ? -1.217 -2.201 -3.881 1.00 94.44 86 ARG A N 1
ATOM 691 C CA . ARG A 1 86 ? -1.589 -3.624 -3.842 1.00 94.44 86 ARG A CA 1
ATOM 692 C C . ARG A 1 86 ? -2.348 -3.967 -2.564 1.00 94.44 86 ARG A C 1
ATOM 694 O O . ARG A 1 86 ? -3.304 -4.738 -2.627 1.00 94.44 86 ARG A O 1
ATOM 701 N N . THR A 1 87 ? -1.981 -3.358 -1.439 1.00 96.25 87 THR A N 1
ATOM 702 C CA . THR A 1 87 ? -2.697 -3.526 -0.174 1.00 96.25 87 THR A CA 1
ATOM 703 C C . THR A 1 87 ? -4.137 -3.036 -0.276 1.00 96.25 87 THR A C 1
ATOM 705 O O . THR A 1 87 ? -5.026 -3.755 0.162 1.00 96.25 87 THR A O 1
ATOM 708 N N . ILE A 1 88 ? -4.418 -1.894 -0.914 1.00 97.12 88 ILE A N 1
ATOM 709 C CA . ILE A 1 88 ? -5.804 -1.421 -1.123 1.00 97.12 88 ILE A CA 1
ATOM 710 C C . ILE A 1 88 ? -6.669 -2.512 -1.778 1.00 97.12 88 ILE A C 1
ATOM 712 O O . ILE A 1 88 ? -7.768 -2.812 -1.311 1.00 97.12 88 ILE A O 1
ATOM 716 N N . ILE A 1 89 ? -6.153 -3.135 -2.838 1.00 96.38 89 ILE A N 1
ATOM 717 C CA . ILE A 1 89 ? -6.852 -4.197 -3.573 1.00 96.38 89 ILE A CA 1
ATOM 718 C C . ILE A 1 89 ? -7.010 -5.445 -2.702 1.00 96.38 89 ILE A C 1
ATOM 720 O O . ILE A 1 89 ? -8.093 -6.023 -2.625 1.00 96.38 89 ILE A O 1
ATOM 724 N N . PHE A 1 90 ? -5.947 -5.843 -2.001 1.00 96.19 90 PHE A N 1
ATOM 725 C CA . PHE A 1 90 ? -5.979 -6.969 -1.074 1.00 96.19 90 PHE A CA 1
ATOM 726 C C . PHE A 1 90 ? -7.040 -6.791 0.021 1.00 96.19 90 PHE A C 1
ATOM 728 O O . PHE A 1 90 ? -7.844 -7.694 0.239 1.00 96.19 90 PHE A O 1
ATOM 735 N N . LEU A 1 91 ? -7.101 -5.620 0.663 1.00 96.00 91 LEU A N 1
ATOM 736 C CA . LEU A 1 91 ? -8.096 -5.315 1.694 1.00 96.00 91 LEU A CA 1
ATOM 737 C C . LEU A 1 91 ? -9.521 -5.360 1.122 1.00 96.00 91 LEU A C 1
ATOM 739 O O . LEU A 1 91 ? -10.412 -5.926 1.754 1.00 96.00 91 LEU A O 1
ATOM 743 N N . SER A 1 92 ? -9.727 -4.849 -0.097 1.00 96.25 92 SER A N 1
ATOM 744 C CA . SER A 1 92 ? -11.020 -4.951 -0.786 1.00 96.25 92 SER A CA 1
ATOM 745 C C . SER A 1 92 ? -11.425 -6.405 -1.042 1.00 96.25 92 SER A C 1
ATOM 747 O O . SER A 1 92 ? -12.588 -6.757 -0.858 1.00 96.25 92 SER A O 1
ATOM 749 N N . ASN A 1 93 ? -10.481 -7.272 -1.419 1.00 95.19 93 ASN A N 1
ATOM 750 C CA . ASN A 1 93 ? -10.732 -8.704 -1.620 1.00 95.19 93 ASN A CA 1
ATOM 751 C C . ASN A 1 93 ? -11.043 -9.447 -0.310 1.00 95.19 93 ASN A C 1
ATOM 753 O O . ASN A 1 93 ? -11.688 -10.493 -0.335 1.00 95.19 93 ASN A O 1
ATOM 757 N N . LEU A 1 94 ? -10.636 -8.897 0.837 1.00 94.44 94 LEU A N 1
ATOM 758 C CA . LEU A 1 94 ? -11.042 -9.362 2.1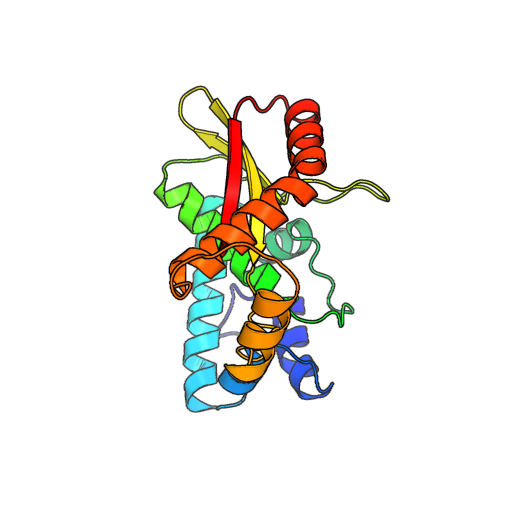66 1.00 94.44 94 LEU A CA 1
ATOM 759 C C . LEU A 1 94 ? -12.406 -8.805 2.614 1.00 94.44 94 LEU A C 1
ATOM 761 O O . LEU A 1 94 ? -12.791 -8.993 3.767 1.00 94.44 94 LEU A O 1
ATOM 765 N N . ASN A 1 95 ? -13.148 -8.142 1.721 1.00 95.69 95 ASN A N 1
ATOM 766 C CA . ASN A 1 95 ? -14.409 -7.450 2.005 1.00 95.69 95 ASN A CA 1
ATOM 767 C C . ASN A 1 95 ? -14.276 -6.301 3.019 1.00 95.69 95 ASN A C 1
ATOM 769 O O . ASN A 1 95 ? -15.250 -5.952 3.690 1.00 95.69 95 ASN A O 1
ATOM 773 N N . LEU A 1 96 ? -13.089 -5.696 3.126 1.00 96.81 96 LEU A N 1
ATOM 774 C CA . LEU A 1 96 ? -12.945 -4.415 3.807 1.00 96.81 96 LEU A CA 1
ATOM 775 C C . LEU A 1 96 ? -13.306 -3.277 2.847 1.00 96.81 96 LEU A C 1
ATOM 777 O O . LEU A 1 96 ? -13.008 -3.316 1.655 1.00 96.81 96 LEU A O 1
ATOM 781 N N . TYR A 1 97 ? -13.952 -2.250 3.376 1.00 95.69 97 TYR A N 1
ATOM 782 C CA . TYR A 1 97 ? -14.454 -1.096 2.636 1.00 95.69 97 TYR A CA 1
ATOM 783 C C . TYR A 1 97 ? -14.112 0.200 3.376 1.00 95.69 97 TYR A C 1
ATOM 785 O O . TYR A 1 97 ? -13.513 0.168 4.449 1.00 95.69 97 TYR A O 1
ATOM 793 N N . ASN A 1 98 ? -14.451 1.356 2.790 1.00 96.38 98 ASN A N 1
ATOM 794 C CA . ASN A 1 98 ? -14.041 2.674 3.299 1.00 96.38 98 ASN A CA 1
ATOM 795 C C . ASN A 1 98 ? -12.528 2.743 3.573 1.00 96.38 98 ASN A C 1
ATOM 797 O O . ASN A 1 98 ? -12.096 3.225 4.619 1.00 96.38 98 ASN A O 1
ATOM 801 N N . ILE A 1 99 ? -11.730 2.206 2.646 1.00 97.38 99 ILE A N 1
ATOM 802 C CA . ILE A 1 99 ? -10.272 2.186 2.757 1.00 97.38 99 ILE A CA 1
ATOM 803 C C . ILE A 1 99 ? -9.763 3.610 2.535 1.00 97.38 99 ILE A C 1
ATOM 805 O O . ILE A 1 99 ? -9.894 4.156 1.437 1.00 97.38 99 ILE A O 1
ATOM 809 N N . ILE A 1 100 ? -9.198 4.207 3.580 1.00 95.44 100 ILE A N 1
ATOM 810 C CA . ILE A 1 100 ? -8.713 5.587 3.592 1.00 95.44 100 ILE A CA 1
ATOM 811 C C . ILE A 1 100 ? -7.210 5.553 3.873 1.00 95.44 100 ILE A C 1
ATOM 813 O O . ILE A 1 100 ? -6.818 5.092 4.950 1.00 95.44 100 ILE A O 1
ATOM 817 N N . PRO A 1 101 ? -6.365 6.031 2.943 1.00 94.88 101 PRO A N 1
ATOM 818 C CA . PRO A 1 101 ? -4.954 6.232 3.225 1.00 94.88 101 PRO A CA 1
ATOM 819 C C . PRO A 1 101 ? -4.772 7.369 4.229 1.00 94.88 101 PRO A C 1
ATOM 821 O O . PRO A 1 101 ? -5.464 8.388 4.168 1.00 94.88 101 PRO A O 1
ATOM 824 N N . LEU A 1 102 ? -3.838 7.193 5.151 1.00 92.50 102 LEU A N 1
ATOM 825 C CA . LEU A 1 102 ? -3.506 8.162 6.178 1.00 92.50 102 LEU A CA 1
ATOM 826 C C . LEU A 1 102 ? -2.180 8.837 5.846 1.00 92.50 102 LEU A C 1
ATOM 828 O O . LEU A 1 102 ? -1.192 8.187 5.523 1.00 92.50 102 LEU A O 1
ATOM 832 N N . GLN A 1 103 ? -2.148 10.155 6.006 1.00 87.44 103 GLN A N 1
ATOM 833 C CA . GLN A 1 103 ? -0.906 10.912 5.963 1.00 87.44 103 GLN A CA 1
ATOM 834 C C . GLN A 1 103 ? -0.361 11.088 7.377 1.00 87.44 103 GLN A C 1
ATOM 836 O O . GLN A 1 103 ? -1.101 11.409 8.310 1.00 87.44 103 GLN A O 1
ATOM 841 N N . ALA A 1 104 ? 0.949 10.914 7.521 1.00 81.81 104 ALA A N 1
ATOM 842 C CA . ALA A 1 104 ? 1.651 11.291 8.734 1.00 81.81 104 ALA A CA 1
ATOM 843 C C . ALA A 1 104 ? 1.571 12.813 8.940 1.00 81.81 104 ALA A C 1
ATOM 845 O O . ALA A 1 104 ? 1.886 13.596 8.039 1.00 81.81 104 ALA A O 1
ATOM 846 N N . GLU A 1 105 ? 1.169 13.236 10.138 1.00 82.06 105 GLU A N 1
ATOM 847 C CA . GLU A 1 105 ? 1.335 14.625 10.554 1.00 82.06 105 GLU A CA 1
ATOM 848 C C . GLU A 1 105 ? 2.818 14.922 10.805 1.00 82.06 105 GLU A C 1
ATOM 850 O O . GLU A 1 105 ? 3.648 14.024 10.972 1.00 82.06 105 GLU A O 1
ATOM 855 N N . LYS A 1 106 ? 3.175 16.209 10.811 1.00 78.00 106 LYS A N 1
ATOM 856 C CA . LYS A 1 106 ? 4.558 16.622 11.043 1.00 78.00 106 LYS A CA 1
ATOM 857 C C . LYS A 1 106 ? 5.044 16.066 12.390 1.00 78.00 106 LYS A C 1
ATOM 859 O O . LYS A 1 106 ? 4.418 16.305 13.415 1.00 78.00 106 LYS A O 1
ATOM 864 N N . ASP A 1 107 ? 6.170 15.356 12.354 1.00 80.19 107 ASP A N 1
ATOM 865 C CA . ASP A 1 107 ? 6.828 14.737 13.512 1.00 80.19 107 ASP A CA 1
ATOM 866 C C . ASP A 1 107 ? 6.032 13.595 14.194 1.00 80.19 107 ASP A C 1
ATOM 868 O O . ASP A 1 107 ? 6.440 13.102 15.247 1.00 80.19 107 ASP A O 1
ATOM 872 N N . GLU A 1 108 ? 4.949 13.099 13.578 1.00 83.44 108 GLU A N 1
ATOM 873 C CA . GLU A 1 108 ? 4.163 11.956 14.063 1.00 83.44 108 GLU A CA 1
ATOM 874 C C . GLU A 1 108 ? 4.264 10.768 13.092 1.00 83.44 108 GLU A C 1
ATOM 876 O O . GLU A 1 108 ? 4.116 10.915 11.882 1.00 83.44 108 GLU A O 1
ATOM 881 N N . LYS A 1 109 ? 4.486 9.553 13.609 1.00 85.88 109 LYS A N 1
ATOM 882 C CA . LYS A 1 109 ? 4.335 8.333 12.800 1.00 85.88 109 LYS A CA 1
ATOM 883 C C . LYS A 1 109 ? 2.868 7.912 12.795 1.00 85.88 109 LYS A C 1
ATOM 885 O O . LYS A 1 109 ? 2.285 7.745 13.863 1.00 85.88 109 LYS A O 1
ATOM 890 N N . SER A 1 110 ? 2.310 7.664 11.615 1.00 90.56 110 SER A N 1
ATOM 891 C CA . SER A 1 110 ? 0.958 7.129 11.439 1.00 90.56 110 SER A CA 1
ATOM 892 C C . SER A 1 110 ? 1.019 5.813 10.686 1.00 90.56 110 SER A C 1
ATOM 894 O O . SER A 1 110 ? 1.900 5.645 9.852 1.00 90.56 110 SER A O 1
ATOM 896 N N . ALA A 1 111 ? 0.094 4.897 10.967 1.00 93.81 111 ALA A N 1
ATOM 897 C CA . ALA A 1 111 ? -0.139 3.781 10.061 1.00 93.81 111 ALA A CA 1
ATOM 898 C C . ALA A 1 111 ? -0.630 4.259 8.691 1.00 93.81 111 ALA A C 1
ATOM 900 O O . ALA A 1 111 ? -1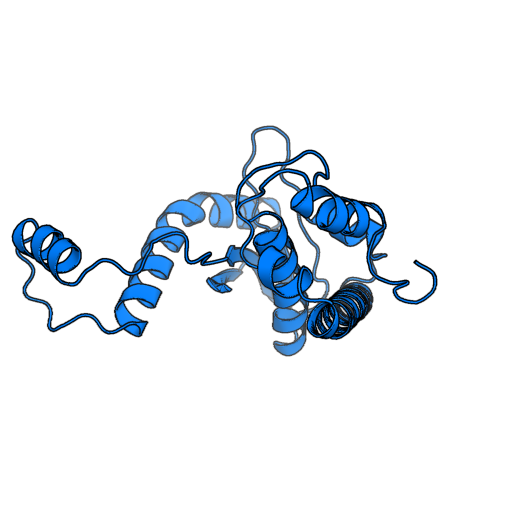.105 5.392 8.587 1.00 93.81 111 ALA A O 1
ATOM 901 N N . ASP A 1 112 ? -0.534 3.397 7.683 1.00 95.19 112 ASP A N 1
ATOM 902 C CA . ASP A 1 112 ? -0.755 3.771 6.282 1.00 95.19 112 ASP A CA 1
ATOM 903 C C . ASP A 1 112 ? -2.235 3.853 5.901 1.00 95.19 112 ASP A C 1
ATOM 905 O O . ASP A 1 112 ? -2.611 4.676 5.069 1.00 95.19 112 ASP A O 1
ATOM 909 N N . PHE A 1 113 ? -3.102 3.032 6.505 1.00 97.19 113 PHE A N 1
ATOM 910 C CA . PHE A 1 113 ? -4.533 3.035 6.191 1.00 97.19 113 PHE A CA 1
ATOM 911 C C . PHE A 1 113 ? -5.427 2.830 7.409 1.00 97.19 113 PHE A C 1
ATOM 913 O O . PHE A 1 113 ? -5.048 2.224 8.415 1.00 97.19 113 PHE A O 1
ATOM 920 N N . ILE A 1 114 ? -6.681 3.241 7.245 1.00 97.56 114 ILE A N 1
ATOM 921 C CA . ILE A 1 114 ? -7.819 2.680 7.973 1.00 97.56 114 ILE A CA 1
ATOM 922 C C . ILE A 1 114 ? -8.802 2.037 6.999 1.00 97.56 114 ILE A C 1
ATOM 924 O O . ILE A 1 114 ? -8.903 2.444 5.842 1.00 97.56 114 ILE A O 1
ATOM 928 N N . ALA A 1 115 ? -9.536 1.038 7.474 1.00 98.06 115 ALA A N 1
ATOM 929 C CA . ALA A 1 115 ? -10.621 0.405 6.733 1.00 98.06 115 ALA A CA 1
ATOM 930 C C . ALA A 1 115 ? -11.719 -0.082 7.686 1.00 98.06 115 ALA A C 1
ATOM 932 O O . ALA A 1 115 ? -11.506 -0.229 8.890 1.00 98.06 115 ALA A O 1
ATOM 933 N N . THR A 1 116 ? -12.898 -0.362 7.150 1.00 97.81 116 THR A N 1
ATOM 934 C CA . THR A 1 116 ? -14.037 -0.922 7.885 1.00 97.81 116 THR A CA 1
ATOM 935 C C . THR A 1 116 ? -14.344 -2.325 7.374 1.00 97.81 116 THR A C 1
ATOM 937 O O . THR A 1 116 ? -14.243 -2.584 6.178 1.00 97.81 116 THR A O 1
ATOM 940 N N . GLY A 1 117 ? -14.746 -3.229 8.264 1.00 95.25 117 GLY A N 1
ATOM 941 C CA . GLY A 1 117 ? -15.235 -4.555 7.896 1.00 95.25 117 GLY A CA 1
ATOM 942 C C . GLY A 1 117 ? -16.197 -5.090 8.945 1.00 95.25 117 GLY A C 1
ATOM 943 O O . GLY A 1 117 ? -15.869 -5.120 10.128 1.00 95.25 117 GLY A O 1
ATOM 944 N N . SER A 1 118 ? -17.384 -5.534 8.526 1.00 91.25 118 SER A N 1
ATOM 945 C CA . SER A 1 118 ? -18.452 -5.941 9.449 1.00 91.25 118 SER A CA 1
ATOM 946 C C . SER A 1 118 ? -18.742 -4.843 10.494 1.00 91.25 118 SER A C 1
ATOM 948 O O . SER A 1 118 ? -19.171 -3.750 10.134 1.00 91.25 118 SER A O 1
ATOM 950 N N . SER A 1 119 ? -18.492 -5.112 11.777 1.00 93.38 119 SER A N 1
ATOM 951 C CA . SER A 1 119 ? -18.654 -4.188 12.905 1.00 93.38 119 SER A CA 1
ATOM 952 C C . SER A 1 119 ? -17.334 -3.578 13.382 1.00 93.38 119 SER A C 1
ATOM 954 O O . SER A 1 119 ? -17.321 -2.864 14.382 1.00 93.38 119 SER A O 1
ATOM 956 N N . ASP A 1 120 ? -16.225 -3.904 12.720 1.00 96.88 120 ASP A N 1
ATOM 957 C CA . ASP A 1 120 ? -14.875 -3.556 13.142 1.00 96.88 120 ASP A CA 1
ATOM 958 C C . ASP A 1 120 ? -14.286 -2.439 12.274 1.00 96.88 120 ASP A C 1
ATOM 960 O O . ASP A 1 120 ? -14.548 -2.321 11.070 1.00 96.88 120 ASP A O 1
ATOM 964 N N . GLN A 1 121 ? -13.425 -1.641 12.899 1.00 97.44 121 GLN A N 1
ATOM 965 C CA . GLN A 1 121 ? -12.587 -0.659 12.233 1.00 97.44 121 GLN A CA 1
ATOM 966 C C . GLN A 1 121 ? -11.123 -1.048 12.428 1.00 97.44 121 GLN A C 1
ATOM 968 O O . GLN A 1 121 ? -10.645 -1.290 13.542 1.00 97.44 121 GLN A O 1
ATOM 973 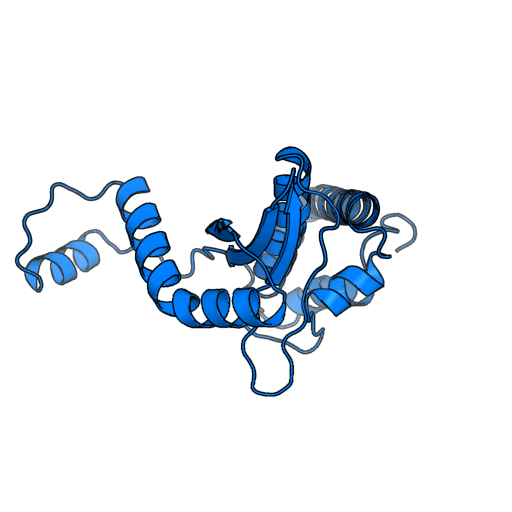N N . TYR A 1 122 ? -10.419 -1.122 11.311 1.00 98.12 122 TYR A N 1
ATOM 974 C CA . TYR A 1 122 ? -9.065 -1.621 11.210 1.00 98.12 122 TYR A CA 1
ATOM 975 C C . TYR A 1 122 ? -8.123 -0.455 10.976 1.00 98.12 122 TYR A C 1
ATOM 977 O O . TYR A 1 122 ? -8.377 0.378 10.110 1.00 98.12 122 TYR A O 1
ATOM 985 N N . VAL A 1 123 ? -7.014 -0.443 11.704 1.00 97.50 123 VAL A N 1
ATOM 986 C CA . VAL A 1 123 ? -5.810 0.276 11.288 1.00 97.50 123 VAL A CA 1
ATOM 987 C C . VAL A 1 123 ? -4.871 -0.708 10.594 1.00 97.50 123 VAL A C 1
ATOM 989 O O . VAL A 1 123 ? -4.743 -1.856 11.033 1.00 97.50 123 VAL A O 1
ATOM 992 N N . ILE A 1 124 ? -4.242 -0.282 9.503 1.00 96.94 124 ILE A N 1
ATOM 993 C CA . ILE A 1 124 ? -3.402 -1.133 8.666 1.00 96.94 124 ILE A CA 1
ATOM 994 C C . ILE A 1 124 ? -2.047 -0.462 8.453 1.00 96.94 124 ILE A C 1
ATOM 996 O O . ILE A 1 124 ? -1.984 0.668 7.978 1.00 96.94 124 ILE A O 1
ATOM 1000 N N . GLU A 1 125 ? -0.983 -1.188 8.784 1.00 95.12 125 GLU A N 1
ATOM 1001 C CA . GLU A 1 125 ? 0.398 -0.855 8.420 1.00 95.12 125 GLU A CA 1
ATOM 1002 C C . GLU A 1 125 ? 0.836 -1.751 7.265 1.00 95.12 125 GLU A C 1
ATOM 1004 O O . GLU A 1 125 ? 0.647 -2.970 7.309 1.00 95.12 125 GLU A O 1
ATOM 1009 N N . VAL A 1 126 ? 1.462 -1.164 6.261 1.00 92.19 126 VAL A N 1
ATOM 1010 C CA . VAL A 1 126 ? 2.099 -1.842 5.145 1.00 92.19 126 VAL A CA 1
ATOM 1011 C C . VAL A 1 126 ? 3.601 -1.740 5.319 1.00 92.19 126 VAL A C 1
ATOM 1013 O O . VAL A 1 126 ? 4.165 -0.684 5.587 1.00 92.19 126 VAL A O 1
ATOM 1016 N N . PHE A 1 127 ? 4.287 -2.854 5.120 1.00 87.62 127 PHE A N 1
ATOM 1017 C CA . PHE A 1 127 ? 5.722 -2.819 4.924 1.00 87.62 127 PHE A CA 1
ATOM 1018 C C . PHE A 1 127 ? 6.079 -3.655 3.707 1.00 87.62 127 PHE A C 1
ATOM 1020 O O . PHE A 1 127 ? 5.615 -4.782 3.532 1.00 87.62 127 PHE A O 1
ATOM 1027 N N . CYS A 1 128 ? 6.907 -3.073 2.849 1.00 79.12 128 CYS A N 1
ATOM 1028 C CA . CYS A 1 128 ? 7.450 -3.778 1.707 1.00 79.12 128 CYS A CA 1
ATOM 1029 C C . CYS A 1 128 ? 8.759 -4.437 2.129 1.00 79.12 128 CYS A C 1
ATOM 1031 O O . CYS A 1 128 ? 9.686 -3.747 2.571 1.00 79.12 128 CYS A O 1
ATOM 1033 N N . ARG A 1 129 ? 8.859 -5.762 1.986 1.00 73.12 129 ARG A N 1
ATOM 1034 C CA . ARG A 1 129 ? 10.152 -6.437 2.114 1.00 73.12 129 ARG A CA 1
ATOM 1035 C C . ARG A 1 129 ? 10.906 -6.231 0.812 1.00 73.12 129 ARG A C 1
ATOM 1037 O O . ARG A 1 129 ? 10.968 -7.096 -0.057 1.00 73.12 129 ARG A O 1
ATOM 1044 N N . ILE A 1 130 ? 11.502 -5.057 0.693 1.00 63.16 130 ILE A N 1
ATOM 1045 C CA . ILE A 1 130 ? 12.464 -4.797 -0.360 1.00 63.16 130 ILE A CA 1
ATOM 1046 C C . ILE A 1 130 ? 13.676 -5.662 -0.029 1.00 63.16 130 ILE A C 1
ATOM 1048 O O . ILE A 1 130 ? 14.256 -5.530 1.048 1.00 63.16 130 ILE A O 1
ATOM 1052 N N . SER A 1 131 ? 14.005 -6.599 -0.915 1.00 49.66 131 SER A N 1
ATOM 1053 C CA . SER A 1 131 ? 15.173 -7.480 -0.831 1.00 49.66 131 SER A CA 1
ATOM 1054 C C . SER A 1 131 ? 16.466 -6.651 -0.926 1.00 49.66 131 SER A C 1
ATOM 1056 O O . SER A 1 131 ? 17.193 -6.726 -1.912 1.00 49.66 131 SER A O 1
ATOM 1058 N N . GLN A 1 132 ? 16.737 -5.813 0.073 1.00 42.72 132 GLN A N 1
ATOM 1059 C CA . GLN A 1 132 ? 17.937 -4.979 0.154 1.00 42.72 132 GLN A CA 1
ATOM 1060 C C . GLN A 1 132 ? 19.116 -5.728 0.765 1.00 42.72 132 GLN A C 1
ATOM 1062 O O . GLN A 1 132 ? 20.250 -5.270 0.667 1.00 42.72 132 GLN A O 1
ATOM 1067 N N . PHE A 1 133 ? 18.874 -6.890 1.368 1.00 39.03 133 PHE A N 1
ATOM 1068 C CA . PHE A 1 133 ? 19.966 -7.788 1.679 1.00 39.03 133 PHE A CA 1
ATOM 1069 C C . PHE A 1 133 ? 20.313 -8.536 0.389 1.00 39.03 133 PHE A C 1
ATOM 1071 O O . PHE A 1 133 ? 19.433 -9.218 -0.152 1.00 39.03 133 PHE A O 1
ATOM 1078 N N . PRO A 1 134 ? 21.558 -8.458 -0.130 1.00 40.38 134 PRO A N 1
ATOM 1079 C CA . PRO A 1 134 ? 22.038 -9.579 -0.926 1.00 40.38 134 PRO A CA 1
ATOM 1080 C C . PRO A 1 134 ? 21.752 -10.846 -0.104 1.00 40.38 134 PRO A C 1
ATOM 1082 O O . PRO A 1 134 ? 21.869 -10.783 1.125 1.00 40.38 134 PRO A O 1
ATOM 1085 N N . PRO A 1 135 ? 21.304 -11.958 -0.719 1.00 44.19 135 PRO A N 1
ATOM 1086 C CA . PRO A 1 135 ? 21.153 -13.202 0.023 1.00 44.19 135 PRO A CA 1
ATOM 1087 C C . PRO A 1 135 ? 22.438 -13.403 0.821 1.00 44.19 135 PRO A C 1
ATOM 1089 O O . PRO A 1 135 ? 23.515 -13.405 0.220 1.00 44.19 135 PRO A O 1
ATOM 1092 N N . GLN A 1 136 ? 22.320 -13.457 2.155 1.00 45.88 136 GLN A N 1
ATOM 1093 C CA . GLN A 1 136 ? 23.481 -13.686 3.004 1.00 45.88 136 GLN A CA 1
ATOM 1094 C C . GLN A 1 136 ? 24.179 -14.918 2.446 1.00 45.88 136 GLN A C 1
ATOM 1096 O O . GLN A 1 136 ? 23.545 -15.949 2.188 1.00 45.88 136 GLN A O 1
ATOM 1101 N N . THR A 1 137 ? 25.473 -14.791 2.187 1.00 54.25 137 THR A N 1
ATOM 1102 C CA . THR A 1 137 ? 26.263 -15.956 1.811 1.00 54.25 137 THR A CA 1
ATOM 1103 C C . THR A 1 137 ? 26.149 -16.985 2.932 1.00 54.25 137 THR A C 1
ATOM 1105 O O . THR A 1 137 ? 25.940 -16.644 4.101 1.00 54.25 137 THR A O 1
ATOM 1108 N N . VAL A 1 138 ? 26.262 -18.268 2.593 1.00 52.62 138 VAL A N 1
ATOM 1109 C CA . VAL A 1 138 ? 26.192 -19.349 3.588 1.00 52.62 138 VAL A CA 1
ATOM 1110 C C . VAL A 1 138 ? 27.205 -19.109 4.722 1.00 52.62 138 VAL A C 1
ATOM 1112 O O . VAL A 1 138 ? 26.949 -19.459 5.872 1.00 52.62 138 VAL A O 1
ATOM 1115 N N . GLU A 1 139 ? 28.332 -18.467 4.417 1.00 56.00 139 GLU A N 1
ATOM 1116 C CA . GLU A 1 139 ? 29.371 -18.044 5.354 1.00 56.00 139 GLU A CA 1
ATOM 1117 C C . GLU A 1 139 ? 28.931 -16.925 6.319 1.00 56.00 139 GLU A C 1
ATOM 1119 O O . GLU A 1 139 ? 29.248 -16.998 7.506 1.00 56.00 139 GLU A O 1
ATOM 1124 N N . GLU A 1 140 ? 28.188 -15.916 5.857 1.00 56.62 140 GLU A N 1
ATOM 1125 C CA . GLU A 1 140 ? 27.661 -14.832 6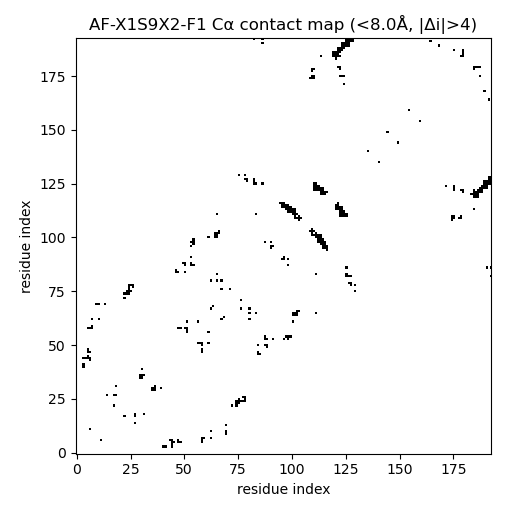.709 1.00 56.62 140 GLU A CA 1
ATOM 1126 C C . GLU A 1 140 ? 26.590 -15.356 7.671 1.00 56.62 140 GLU A C 1
ATOM 1128 O O . GLU A 1 140 ? 26.650 -15.084 8.870 1.00 56.62 140 GLU A O 1
ATOM 1133 N N . LEU A 1 141 ? 25.692 -16.210 7.166 1.00 54.91 141 LEU A N 1
ATOM 1134 C CA . LEU A 1 141 ? 24.710 -16.939 7.974 1.00 54.91 141 LEU A CA 1
ATOM 1135 C C . LEU A 1 141 ? 25.388 -17.760 9.075 1.00 54.91 141 LEU A C 1
ATOM 1137 O O . LEU A 1 141 ? 24.982 -17.704 10.234 1.00 54.91 141 LEU A O 1
ATOM 1141 N N . LYS A 1 142 ? 26.450 -18.504 8.740 1.00 54.59 142 LYS A N 1
ATOM 1142 C CA . LYS A 1 142 ? 27.212 -19.299 9.718 1.00 54.59 142 LYS A CA 1
ATOM 1143 C C . LYS A 1 142 ? 27.837 -18.431 10.809 1.00 54.59 142 LYS A C 1
ATOM 1145 O O . LYS A 1 142 ? 27.774 -18.808 11.973 1.00 54.59 142 LYS A O 1
ATOM 1150 N N . LYS A 1 143 ? 28.384 -17.264 10.468 1.00 61.31 143 LYS A N 1
ATOM 1151 C CA . LYS A 1 143 ? 29.036 -16.360 11.429 1.00 61.31 143 LYS A CA 1
ATOM 1152 C C . LYS A 1 143 ? 28.048 -15.737 12.429 1.00 61.31 143 LYS A C 1
ATOM 1154 O O . LYS A 1 143 ? 28.353 -15.625 13.620 1.00 61.31 143 LYS A O 1
ATOM 1159 N N . ASP A 1 144 ? 26.848 -15.390 11.967 1.00 52.44 144 ASP A N 1
ATOM 1160 C CA . ASP A 1 144 ? 25.762 -14.887 12.822 1.00 52.44 144 ASP A CA 1
ATOM 1161 C C . ASP A 1 144 ? 25.150 -16.001 13.701 1.00 52.44 144 ASP A C 1
ATOM 1163 O O . ASP A 1 144 ? 24.726 -15.754 14.836 1.00 52.44 144 ASP A O 1
ATOM 1167 N N . LEU A 1 145 ? 25.156 -17.247 13.208 1.00 51.69 145 LEU A N 1
ATOM 1168 C CA . LEU A 1 145 ? 24.738 -18.447 13.945 1.00 51.69 145 LEU A CA 1
ATOM 1169 C C . LEU A 1 145 ? 25.776 -18.904 14.984 1.00 51.69 145 LEU A C 1
ATOM 1171 O O . LEU A 1 145 ? 25.408 -19.422 16.035 1.00 51.69 145 LEU A O 1
ATOM 1175 N N . GLU A 1 146 ? 27.070 -18.704 14.732 1.00 55.44 146 GLU A N 1
ATOM 1176 C CA . GLU A 1 146 ? 28.147 -19.035 15.676 1.00 55.44 146 GLU A CA 1
ATOM 1177 C C . GLU A 1 146 ? 28.199 -18.072 16.873 1.00 55.44 146 GLU A C 1
ATOM 1179 O O . GLU A 1 146 ? 28.576 -18.468 17.978 1.00 55.44 146 GLU A O 1
ATOM 1184 N N . THR A 1 147 ? 27.785 -16.816 16.683 1.00 53.25 147 THR A N 1
ATOM 1185 C CA . THR A 1 147 ? 27.763 -15.794 17.743 1.00 53.25 147 THR A CA 1
ATOM 1186 C C . THR A 1 147 ? 26.531 -15.882 18.647 1.00 53.25 147 THR A C 1
ATOM 1188 O O . THR A 1 147 ? 26.613 -15.524 19.823 1.00 53.25 147 THR A O 1
ATOM 1191 N N . ASN A 1 148 ? 25.416 -16.433 18.161 1.00 45.53 148 ASN A N 1
ATOM 1192 C CA . ASN A 1 148 ? 24.210 -16.672 18.950 1.00 45.53 148 ASN A CA 1
ATOM 1193 C C . ASN A 1 148 ? 24.001 -18.177 19.143 1.00 45.53 148 ASN A C 1
ATOM 1195 O O . ASN A 1 148 ? 23.496 -18.847 18.251 1.00 45.53 148 ASN A O 1
ATOM 1199 N N . LYS A 1 149 ? 24.347 -18.715 20.325 1.00 45.12 149 LYS A N 1
ATOM 1200 C CA . LYS A 1 149 ? 24.099 -20.120 20.719 1.00 45.12 149 LYS A CA 1
ATOM 1201 C C . LYS A 1 149 ? 22.601 -20.461 20.767 1.00 45.12 149 LYS A C 1
ATOM 1203 O O . LYS A 1 149 ? 22.035 -20.674 21.837 1.00 45.12 149 LYS A O 1
ATOM 1208 N N . ILE A 1 150 ? 21.958 -20.564 19.615 1.00 44.50 150 ILE A N 1
ATOM 1209 C CA . ILE A 1 150 ? 20.652 -21.187 19.466 1.00 44.50 150 ILE A CA 1
ATOM 1210 C C . ILE A 1 150 ? 20.772 -22.164 18.304 1.00 44.50 150 ILE A C 1
ATOM 1212 O O . ILE A 1 150 ? 20.823 -21.783 17.139 1.00 44.50 150 ILE A O 1
ATOM 1216 N N . LEU A 1 151 ? 20.846 -23.449 18.649 1.00 45.31 151 LEU A N 1
ATOM 1217 C CA . LEU A 1 151 ? 20.733 -24.548 17.700 1.00 45.31 151 LEU A CA 1
ATOM 1218 C C . LEU A 1 151 ? 19.316 -24.514 17.116 1.00 45.31 151 LEU A C 1
ATOM 1220 O O . LEU A 1 151 ? 18.372 -25.019 17.722 1.00 45.31 151 LEU A O 1
ATOM 1224 N N . ILE A 1 152 ? 19.162 -23.901 15.947 1.00 46.91 152 ILE A N 1
ATOM 1225 C CA . ILE A 1 152 ? 17.968 -24.043 15.119 1.00 46.91 152 ILE A CA 1
ATOM 1226 C C . ILE A 1 152 ? 18.421 -24.717 13.825 1.00 46.91 152 ILE A C 1
ATOM 1228 O O . ILE A 1 152 ? 19.466 -24.384 13.270 1.00 46.91 152 ILE A O 1
ATOM 1232 N N . LYS A 1 153 ? 17.658 -25.728 13.393 1.00 50.34 153 LYS A N 1
ATOM 1233 C CA . LYS A 1 153 ? 17.759 -26.378 12.073 1.00 50.34 153 LYS A CA 1
ATOM 1234 C C . LYS A 1 153 ? 17.920 -25.322 10.959 1.00 50.34 153 LYS A C 1
ATOM 1236 O O . LYS A 1 153 ? 17.510 -24.187 11.192 1.00 50.34 153 LYS A O 1
ATOM 1241 N N . PRO A 1 154 ? 18.482 -25.656 9.775 1.00 54.22 154 PRO A N 1
ATOM 1242 C CA . PRO A 1 154 ? 18.679 -24.667 8.713 1.00 54.22 154 PRO A CA 1
ATOM 1243 C C . PRO A 1 154 ? 17.381 -23.889 8.476 1.00 54.22 154 PRO A C 1
ATOM 1245 O O . PRO A 1 154 ? 16.354 -24.499 8.181 1.00 54.22 154 PRO A O 1
ATOM 1248 N N . LEU A 1 155 ? 17.443 -22.572 8.695 1.00 55.84 155 LEU A N 1
ATOM 1249 C CA . LEU A 1 155 ? 16.314 -21.664 8.526 1.00 55.84 155 LEU A CA 1
ATOM 1250 C C . LEU A 1 155 ? 15.864 -21.750 7.069 1.00 55.84 155 LEU A C 1
ATOM 1252 O O . LEU A 1 155 ? 16.670 -21.616 6.145 1.00 55.84 155 LEU A O 1
ATOM 1256 N N . THR A 1 156 ? 14.588 -22.044 6.861 1.00 66.94 156 THR A N 1
ATOM 1257 C CA . THR A 1 156 ? 13.983 -21.963 5.536 1.00 66.94 156 THR A CA 1
ATOM 1258 C C . THR A 1 156 ? 13.754 -20.496 5.169 1.00 66.94 156 THR A C 1
ATOM 1260 O O . THR A 1 156 ? 13.694 -19.623 6.034 1.00 66.94 156 THR A O 1
ATOM 1263 N N . TYR A 1 157 ? 13.569 -20.207 3.879 1.00 67.00 157 TYR A N 1
ATOM 1264 C CA . TYR A 1 157 ? 13.167 -18.869 3.425 1.00 67.00 157 TYR A CA 1
ATOM 1265 C C . TYR A 1 157 ? 11.890 -18.364 4.132 1.00 67.00 157 TYR A C 1
ATOM 1267 O O . TYR A 1 157 ? 11.745 -17.168 4.387 1.00 67.00 157 TYR A O 1
ATOM 1275 N N . GLU A 1 158 ? 10.979 -19.277 4.478 1.00 67.25 158 GLU A N 1
ATOM 1276 C CA . GLU A 1 158 ? 9.756 -18.972 5.225 1.00 67.25 158 GLU A CA 1
ATOM 1277 C C . GLU A 1 158 ? 10.050 -18.582 6.680 1.00 67.25 158 GLU A C 1
ATOM 1279 O O . GLU A 1 158 ? 9.448 -17.635 7.188 1.00 67.25 158 GLU A O 1
ATOM 1284 N N . ASP A 1 159 ? 11.014 -19.241 7.329 1.00 67.44 159 ASP A N 1
ATOM 1285 C CA . ASP A 1 159 ? 11.441 -18.893 8.689 1.00 67.44 159 ASP A CA 1
ATOM 1286 C C . ASP A 1 159 ? 12.062 -17.489 8.738 1.00 67.44 159 ASP A C 1
ATOM 1288 O O . ASP A 1 159 ? 11.789 -16.713 9.659 1.00 67.44 159 ASP A O 1
ATOM 1292 N N . ASP A 1 160 ? 12.848 -17.128 7.720 1.00 71.38 160 ASP A N 1
ATOM 1293 C CA . ASP A 1 160 ? 13.418 -15.785 7.588 1.00 71.38 160 ASP A CA 1
ATOM 1294 C C . ASP A 1 160 ? 12.334 -14.724 7.360 1.00 71.38 160 ASP A C 1
ATOM 1296 O O . ASP A 1 160 ? 12.348 -13.682 8.018 1.00 71.38 160 ASP A O 1
ATOM 1300 N N . LEU A 1 161 ? 11.359 -14.998 6.484 1.00 72.00 161 LEU A N 1
ATOM 1301 C CA . LEU A 1 161 ? 10.202 -14.121 6.269 1.00 72.00 161 LEU A CA 1
ATOM 1302 C C . LEU A 1 161 ? 9.411 -13.900 7.560 1.00 72.00 161 LEU A C 1
ATOM 1304 O O . LEU A 1 161 ? 9.042 -12.770 7.886 1.00 72.00 161 LEU A O 1
ATOM 1308 N N . PHE A 1 162 ? 9.156 -14.974 8.305 1.00 73.25 162 PHE A N 1
ATOM 1309 C CA . PHE A 1 162 ? 8.417 -14.896 9.556 1.00 73.25 162 PHE A CA 1
ATOM 1310 C C . PHE A 1 162 ? 9.189 -14.095 10.608 1.00 73.25 162 PHE A C 1
ATOM 1312 O O . PHE A 1 162 ? 8.616 -13.244 11.291 1.00 73.25 162 PHE A O 1
ATOM 1319 N N . ARG A 1 163 ? 10.506 -14.301 10.715 1.00 74.31 163 ARG A N 1
ATOM 1320 C CA . ARG A 1 163 ? 11.364 -13.539 11.628 1.00 74.31 163 ARG A CA 1
ATOM 1321 C C . ARG A 1 163 ? 11.386 -12.051 11.280 1.00 74.31 163 ARG A C 1
ATOM 1323 O O . ARG A 1 163 ? 11.238 -11.226 12.185 1.00 74.31 163 ARG A O 1
ATOM 1330 N N . ASP A 1 164 ? 11.517 -11.710 10.001 1.00 77.50 164 ASP A N 1
ATOM 1331 C CA . ASP A 1 164 ? 11.472 -10.325 9.522 1.00 77.50 164 ASP A CA 1
ATOM 1332 C C . ASP A 1 164 ? 10.130 -9.671 9.870 1.00 77.50 164 ASP A C 1
ATOM 1334 O O . ASP A 1 164 ? 10.101 -8.589 10.465 1.00 77.50 164 ASP A O 1
ATOM 1338 N N . TYR A 1 165 ? 9.021 -10.371 9.609 1.00 81.00 165 TYR A N 1
ATOM 1339 C CA . TYR A 1 165 ? 7.682 -9.918 9.977 1.00 81.00 165 TYR A CA 1
ATOM 1340 C C . TYR A 1 165 ? 7.570 -9.649 11.483 1.00 81.00 165 TYR A C 1
ATOM 1342 O O . TYR A 1 165 ? 7.097 -8.587 11.890 1.00 81.00 165 TYR A O 1
ATOM 1350 N N . ILE A 1 166 ? 8.025 -10.569 12.339 1.00 78.62 166 ILE A N 1
ATOM 1351 C CA . ILE A 1 166 ? 7.971 -10.399 13.799 1.00 78.62 166 ILE A CA 1
ATOM 1352 C C . ILE A 1 166 ? 8.824 -9.212 14.258 1.00 78.62 166 ILE A C 1
ATOM 1354 O O . ILE A 1 166 ? 8.401 -8.449 15.132 1.00 78.62 166 ILE A O 1
ATOM 1358 N N . ASN A 1 167 ? 10.010 -9.026 13.683 1.00 80.56 167 ASN A N 1
ATOM 1359 C CA . ASN A 1 167 ? 10.889 -7.914 14.035 1.00 80.56 167 ASN A CA 1
ATOM 1360 C C . ASN A 1 167 ? 10.269 -6.566 13.654 1.00 80.56 167 ASN A C 1
ATOM 1362 O O . ASN A 1 167 ? 10.216 -5.662 14.489 1.00 80.56 167 ASN A O 1
ATOM 1366 N N . ILE A 1 168 ? 9.723 -6.450 12.444 1.00 84.00 168 ILE A N 1
ATOM 1367 C CA . ILE A 1 168 ? 9.040 -5.234 11.986 1.00 84.00 168 ILE A CA 1
ATOM 1368 C C . ILE A 1 168 ? 7.762 -4.991 12.797 1.00 84.00 168 ILE A C 1
ATOM 1370 O O . ILE A 1 168 ? 7.517 -3.867 13.231 1.00 84.00 168 ILE A O 1
AT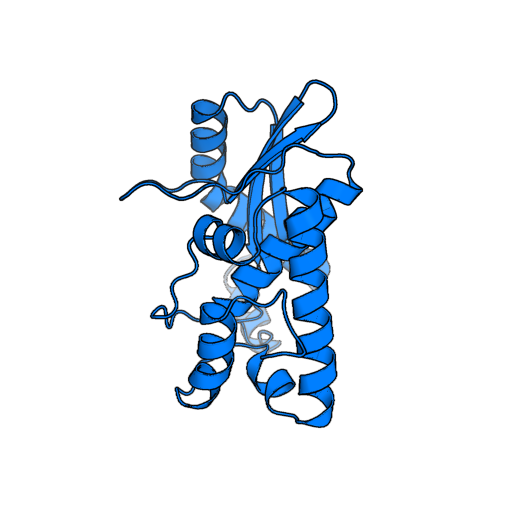OM 1374 N N . SER A 1 169 ? 7.004 -6.045 13.124 1.00 83.12 169 SER A N 1
ATOM 1375 C CA . SER A 1 169 ? 5.822 -5.946 13.998 1.00 83.12 169 SER A CA 1
ATOM 1376 C C . SER A 1 169 ? 6.158 -5.249 15.313 1.00 83.12 169 SER A C 1
ATOM 1378 O O . SER A 1 169 ? 5.421 -4.379 15.772 1.00 83.12 169 SER A O 1
ATOM 1380 N N . LYS A 1 170 ? 7.283 -5.626 15.937 1.00 82.75 170 LYS A N 1
ATOM 1381 C CA . LYS A 1 170 ? 7.715 -5.058 17.219 1.00 82.75 170 LYS A CA 1
ATOM 1382 C C . LYS A 1 170 ? 8.051 -3.575 17.090 1.00 82.75 170 LYS A C 1
ATOM 1384 O O . LYS A 1 170 ? 7.655 -2.799 17.955 1.00 82.75 170 LYS A O 1
ATOM 1389 N N . THR A 1 171 ? 8.743 -3.173 16.025 1.00 85.06 171 THR A N 1
ATOM 1390 C CA . THR A 1 171 ? 9.144 -1.769 15.826 1.00 85.06 171 THR A CA 1
ATOM 1391 C C . THR A 1 171 ? 7.967 -0.874 15.441 1.00 85.06 171 THR A C 1
ATOM 1393 O O . THR A 1 171 ? 7.929 0.292 15.836 1.00 85.06 171 THR A O 1
ATOM 1396 N N . LYS A 1 172 ? 6.979 -1.417 14.720 1.00 89.69 172 LYS A N 1
ATOM 1397 C CA . LYS A 1 172 ? 5.770 -0.706 14.278 1.00 89.69 172 LYS A CA 1
ATOM 1398 C C . LYS A 1 172 ? 4.617 -0.753 15.276 1.00 89.69 172 LYS A C 1
ATOM 1400 O O . LYS A 1 172 ? 3.668 0.017 15.145 1.00 89.69 172 LYS A O 1
ATOM 1405 N N . LYS A 1 173 ? 4.711 -1.581 16.320 1.00 89.94 173 LYS A N 1
ATOM 1406 C CA . LYS A 1 173 ? 3.654 -1.751 17.326 1.00 89.94 173 LYS A CA 1
ATOM 1407 C C . LYS A 1 173 ? 3.171 -0.431 17.925 1.00 89.94 173 LYS A C 1
ATOM 1409 O O . LYS A 1 173 ? 1.971 -0.186 17.938 1.00 89.94 173 LYS A O 1
ATOM 1414 N N . THR A 1 174 ? 4.082 0.420 18.399 1.00 90.69 174 THR A N 1
ATOM 1415 C CA . THR A 1 174 ? 3.711 1.698 19.031 1.00 90.69 174 THR A CA 1
ATOM 1416 C C . THR A 1 174 ? 2.994 2.630 18.055 1.00 90.69 174 THR A C 1
ATOM 1418 O O . THR A 1 174 ? 2.009 3.257 18.428 1.00 90.69 174 THR A O 1
ATOM 1421 N N . GLN A 1 175 ? 3.450 2.685 16.800 1.00 92.19 175 GLN A N 1
ATOM 1422 C CA . GLN A 1 175 ? 2.808 3.459 15.734 1.00 92.19 175 GLN A CA 1
ATOM 1423 C C . GLN A 1 175 ? 1.376 2.957 15.496 1.00 92.19 175 GLN A C 1
ATOM 1425 O O . GLN A 1 175 ? 0.433 3.732 15.624 1.00 92.19 175 GLN A O 1
ATOM 1430 N N . LEU A 1 176 ? 1.197 1.651 15.274 1.00 93.56 176 LEU A N 1
ATOM 1431 C CA . LEU A 1 176 ? -0.118 1.025 15.095 1.00 93.56 176 LEU A CA 1
ATOM 1432 C C . LEU A 1 176 ? -1.052 1.237 16.294 1.00 93.56 176 LEU A C 1
ATOM 1434 O O . LEU A 1 176 ? -2.235 1.523 16.119 1.00 93.56 176 LEU A O 1
ATOM 1438 N N . ASP A 1 177 ? -0.540 1.095 17.517 1.00 94.69 177 ASP A N 1
ATOM 1439 C CA . ASP A 1 177 ? -1.320 1.269 18.742 1.00 94.69 177 ASP A CA 1
ATOM 1440 C C . ASP A 1 177 ? -1.788 2.727 18.905 1.00 94.69 177 ASP A C 1
ATOM 1442 O O . ASP A 1 177 ? -2.952 2.963 19.244 1.00 94.69 177 ASP A O 1
ATOM 1446 N N . ASN A 1 178 ? -0.919 3.696 18.606 1.00 94.44 178 ASN A N 1
ATOM 1447 C CA . ASN A 1 178 ? -1.246 5.120 18.655 1.00 94.44 178 ASN A CA 1
ATOM 1448 C C . ASN A 1 178 ? -2.255 5.508 17.570 1.00 94.44 178 ASN A C 1
ATOM 1450 O O . ASN A 1 178 ? -3.255 6.158 17.878 1.00 94.44 178 ASN A O 1
ATOM 1454 N N . THR A 1 179 ? -2.049 5.064 16.327 1.00 95.69 179 THR A N 1
ATOM 1455 C CA . THR A 1 179 ? -2.986 5.326 15.229 1.00 95.69 179 THR A CA 1
ATOM 1456 C C . THR A 1 179 ? -4.346 4.685 15.508 1.00 95.69 179 THR A C 1
ATOM 1458 O O . THR A 1 179 ? -5.368 5.354 15.372 1.00 95.69 179 THR A O 1
ATOM 1461 N N . ALA A 1 180 ? -4.390 3.442 16.005 1.00 96.56 180 ALA A N 1
ATOM 1462 C CA . ALA A 1 180 ? -5.648 2.802 16.394 1.00 96.56 180 ALA A CA 1
ATOM 1463 C C . ALA A 1 180 ? -6.415 3.631 17.430 1.00 96.56 180 ALA A C 1
ATOM 1465 O O . ALA A 1 180 ? -7.614 3.853 17.286 1.00 96.56 180 ALA A O 1
ATOM 1466 N N . LYS A 1 181 ? -5.713 4.132 18.455 1.00 96.19 181 LYS A N 1
ATOM 1467 C CA . LYS A 1 181 ? -6.308 4.982 19.489 1.00 96.19 181 LYS A CA 1
ATOM 1468 C C . LYS A 1 181 ? -6.822 6.305 18.915 1.00 96.19 181 LYS A C 1
ATOM 1470 O O . LYS A 1 181 ? -7.929 6.706 19.260 1.00 96.19 181 LYS A O 1
ATOM 1475 N N . LYS A 1 182 ? -6.045 6.961 18.045 1.00 95.06 182 LYS A N 1
ATOM 1476 C CA . LYS A 1 182 ? -6.395 8.242 17.404 1.00 95.06 182 LYS A CA 1
ATOM 1477 C C . LYS A 1 182 ? -7.681 8.137 16.578 1.00 95.06 182 LYS A C 1
ATOM 1479 O O . LYS A 1 182 ? -8.514 9.032 16.649 1.00 95.06 182 LYS A O 1
ATOM 1484 N N . TYR A 1 183 ? -7.857 7.033 15.852 1.00 95.12 183 TYR A N 1
ATOM 1485 C CA . TYR A 1 183 ? -8.984 6.828 14.934 1.00 95.12 183 TYR A CA 1
ATOM 1486 C C . TYR A 1 183 ? -10.085 5.901 15.472 1.00 95.12 183 TYR A C 1
ATOM 1488 O O . TYR A 1 183 ? -10.980 5.533 14.718 1.00 95.12 183 TYR A O 1
ATOM 1496 N N . GLY A 1 184 ? -10.031 5.498 16.747 1.00 95.81 184 GLY A N 1
ATOM 1497 C CA . GLY A 1 184 ? -11.040 4.621 17.356 1.00 95.81 184 GLY A CA 1
ATOM 1498 C C . GLY A 1 184 ? -11.089 3.199 16.779 1.00 95.81 184 GLY A C 1
ATOM 1499 O O . GLY A 1 184 ? -12.099 2.516 16.920 1.00 95.81 184 GLY A O 1
ATOM 1500 N N . CYS A 1 185 ? -10.011 2.736 16.141 1.00 97.00 185 CYS A N 1
ATOM 1501 C CA . CYS A 1 185 ? -9.950 1.414 15.522 1.00 97.00 185 CYS A CA 1
ATOM 1502 C C . CYS A 1 185 ? -9.761 0.318 16.578 1.00 97.00 185 CYS A C 1
ATOM 1504 O O . CYS A 1 185 ? -8.854 0.380 17.413 1.00 97.00 185 CYS A O 1
ATOM 1506 N N . ASN A 1 186 ? -10.582 -0.728 16.515 1.00 95.88 186 ASN A N 1
ATOM 1507 C CA . ASN A 1 186 ? -10.561 -1.849 17.454 1.00 95.88 186 ASN A CA 1
ATOM 1508 C C . ASN A 1 186 ? -9.780 -3.069 16.930 1.00 95.88 186 ASN A C 1
ATOM 1510 O O . ASN A 1 186 ? -9.514 -4.004 17.692 1.00 95.88 186 ASN A O 1
ATOM 1514 N N . LYS A 1 187 ? -9.369 -3.058 15.657 1.00 96.88 187 LYS A N 1
ATOM 1515 C CA . LYS A 1 187 ? -8.533 -4.090 15.030 1.00 96.88 187 LYS A CA 1
ATOM 1516 C C . LYS A 1 187 ? -7.286 -3.480 14.390 1.00 96.88 187 LYS A C 1
ATOM 1518 O O . LYS A 1 187 ? -7.267 -2.315 14.003 1.00 96.88 187 LYS A O 1
ATOM 1523 N N . LYS A 1 188 ? -6.226 -4.284 14.296 1.00 95.25 188 LYS A N 1
ATOM 1524 C CA . LYS A 1 188 ? -4.911 -3.895 13.765 1.00 95.25 188 LYS A CA 1
ATOM 1525 C C . LYS A 1 188 ? -4.446 -4.974 12.800 1.00 95.25 188 LYS A C 1
ATOM 1527 O O . LYS A 1 188 ? -4.471 -6.149 13.164 1.00 95.25 188 LYS A O 1
ATOM 1532 N N . ILE A 1 189 ? -4.033 -4.582 11.604 1.00 93.50 189 ILE A N 1
ATOM 1533 C CA . ILE A 1 189 ? -3.472 -5.470 10.586 1.00 93.50 189 ILE A CA 1
ATOM 1534 C C . ILE A 1 189 ? -2.087 -4.944 10.225 1.00 93.50 189 ILE A C 1
ATOM 1536 O O . ILE A 1 189 ? -1.881 -3.737 10.121 1.00 93.50 189 ILE A O 1
ATOM 1540 N N . MET A 1 190 ? -1.145 -5.856 10.018 1.00 92.12 190 MET A N 1
ATOM 1541 C CA . MET A 1 190 ? 0.114 -5.534 9.367 1.00 92.12 190 MET A CA 1
ATOM 1542 C C . MET A 1 190 ? 0.228 -6.386 8.106 1.00 92.12 190 MET A C 1
ATOM 1544 O O . MET A 1 190 ? 0.000 -7.595 8.148 1.00 92.12 190 MET A O 1
ATOM 1548 N N . VAL A 1 191 ? 0.523 -5.746 6.981 1.00 90.50 191 VAL A N 1
ATOM 1549 C CA . VAL A 1 191 ? 0.587 -6.373 5.662 1.00 90.50 191 VAL A CA 1
ATOM 1550 C C . VAL A 1 191 ? 2.031 -6.343 5.190 1.00 90.50 191 VAL A C 1
ATOM 1552 O O . VAL A 1 191 ? 2.621 -5.275 5.043 1.00 90.50 191 VAL A O 1
ATOM 1555 N N . MET A 1 192 ? 2.586 -7.529 4.953 1.00 88.38 192 MET A N 1
ATOM 1556 C CA . MET A 1 192 ? 3.868 -7.691 4.276 1.00 88.38 192 MET A CA 1
ATOM 1557 C C . MET A 1 192 ? 3.624 -7.834 2.778 1.00 88.38 192 MET A C 1
ATOM 1559 O O . MET A 1 192 ? 2.813 -8.674 2.379 1.00 88.38 192 MET A O 1
ATOM 1563 N N . VAL A 1 193 ? 4.334 -7.044 1.971 1.00 80.88 193 VAL A N 1
ATOM 1564 C CA . VAL A 1 193 ? 4.301 -7.112 0.499 1.00 80.88 193 VAL A CA 1
ATOM 1565 C C . VAL A 1 193 ? 5.684 -7.370 -0.072 1.00 80.88 193 VAL A C 1
ATOM 1567 O O . VAL A 1 193 ? 6.653 -6.744 0.422 1.00 80.88 193 VAL A O 1
#

Mean predicted aligned error: 8.67 Å

Organism: NCBI:txid412755

Secondary structure (DSSP, 8-state):
-TT-SSS-HHHHHHHHHHTTTT---TTHHHHHSHHHHHHHHHHHHHHHHHHHHHH---HHHHHHHTT--TT---TTHHHHHHHHHHHHHHHHHTT-EEEEE-PPPTT----SEEEEETTEEEEEEEE-----SPPPPHHHHHHHHHHS-----PPPHHHHHHHHHHHHHHHHHHHHHHHHHHTT-SEEEEEE-

Solvent-accessible surface area (backbone atoms only — not comparable to full-atom values): 10977 Å² total; per-residue (Å²): 110,93,88,45,78,37,48,35,68,60,61,52,52,34,61,66,47,38,74,76,64,76,56,79,39,84,62,50,72,52,50,66,39,68,81,46,23,57,56,50,49,55,50,50,20,51,48,32,48,50,36,21,67,69,52,71,38,54,42,61,55,45,44,52,34,69,65,63,53,77,83,67,80,64,76,40,57,68,54,42,55,52,34,52,47,50,44,52,51,51,42,43,74,72,63,34,40,78,50,41,64,39,65,59,54,91,98,44,75,51,34,45,29,37,31,34,40,96,94,44,32,31,27,31,37,71,45,56,71,71,81,75,63,72,80,70,50,74,68,56,52,49,56,60,48,70,73,43,97,63,98,65,74,87,77,47,76,64,54,52,51,52,50,52,51,52,53,51,50,63,74,44,41,64,33,46,53,50,39,15,62,77,71,70,29,82,38,79,48,77,45,81,76

pLDDT: mean 81.79, std 15.86, range [39.03, 98.12]

Radius of gyration: 18.74 Å; Cα contacts (8 Å, |Δi|>4): 221; chains: 1; bounding box: 48×43×45 Å

Nearest PDB structures (foldseek):
  2wcz-assembly1_B  TM=6.538E-01  e=5.467E-02  Archaeoglobus fulgidus
  2wcw-assembly1_B  TM=6.699E-01  e=7.488E-02  Archaeoglobus fulgidus
  3wvh-assembly1_A  TM=3.967E-01  e=5.822E-02  Haemophilus influenzae Rd KW20

Foldseek 3Di:
DVVLVQADPLVVVLLVCCVVVVQQEPCNVQCVPPVSVVVVSVVVSVLSVQLCVQQVDRSVVLCVLQVPDSPDRDHCSVVSSSQLSVVSVVCVVVVWGNWGAHDADVPAQAAGTWTDDDPFIEGEHEDEPDPPDPPQDPVNVVVVCVVDPDDDDPQDPVNVVVVVVVVVCVVCVVNQVVNCVVVVGPYYYYDYD